Protein AF-A0A3N5IWP2-F1 (afdb_monomer)

pLDDT: mean 93.89, std 9.22, range [41.25, 98.81]

Solvent-accessible surface area (backbone atoms only — not comparable to full-atom values): 12498 Å² total; per-residue (Å²): 112,68,67,57,25,27,78,67,48,40,80,70,13,50,44,60,58,62,35,55,54,54,25,17,64,72,70,35,96,66,38,56,80,72,34,59,35,11,77,59,29,58,56,59,102,67,65,40,44,61,22,39,42,41,33,50,20,17,18,64,31,83,83,14,17,35,60,81,54,17,53,42,45,29,53,76,72,66,39,49,76,99,48,74,50,70,30,76,51,60,57,94,35,12,53,59,32,43,52,29,29,24,53,37,44,35,48,51,76,74,69,54,62,77,78,53,59,83,77,59,50,59,62,54,53,9,49,51,49,17,70,76,67,71,44,70,70,44,51,34,41,71,52,42,50,54,49,5,42,39,50,57,51,50,50,42,50,52,42,46,70,78,69,48,44,47,84,53,49,34,73,41,65,54,45,59,73,48,56,36,71,94,46,70,95,37,45,65,32,44,45,83,34,59,69,57,30,50,50,40,25,20,57,59,65,42,25,40,97,49,60,44,76,31,69,69,48,28,57,76,60,71,41,51,75,74,56,56,65,66,79,77,115

Structure (mmCIF, N/CA/C/O backbone):
data_AF-A0A3N5IWP2-F1
#
_entry.id   AF-A0A3N5IWP2-F1
#
loop_
_atom_site.group_PDB
_atom_site.id
_atom_site.type_symbol
_atom_site.label_atom_id
_atom_site.label_alt_id
_atom_site.label_comp_id
_atom_site.label_asym_id
_atom_site.label_entity_id
_atom_site.label_seq_id
_atom_site.pdbx_PDB_ins_code
_atom_site.Cartn_x
_atom_site.Cartn_y
_atom_site.Cartn_z
_atom_site.occupancy
_atom_site.B_iso_or_equiv
_atom_site.auth_seq_id
_atom_site.auth_comp_id
_atom_site.auth_asym_id
_atom_site.auth_atom_id
_atom_site.pdbx_PDB_model_num
ATOM 1 N N . ALA A 1 1 ? -9.789 -15.746 27.320 1.00 92.50 1 ALA A N 1
ATOM 2 C CA . ALA A 1 1 ? -11.225 -15.390 27.408 1.00 92.50 1 ALA A CA 1
ATOM 3 C C . ALA A 1 1 ? -11.771 -14.733 26.131 1.00 92.50 1 ALA A C 1
ATOM 5 O O . ALA A 1 1 ? -12.577 -15.365 25.467 1.00 92.50 1 ALA A O 1
ATOM 6 N N . LEU A 1 2 ? -11.379 -13.505 25.747 1.00 97.44 2 LEU A N 1
ATOM 7 C CA . LEU A 1 2 ? -11.979 -12.838 24.571 1.00 97.44 2 LEU A CA 1
ATOM 8 C C . LEU A 1 2 ? -11.621 -13.505 23.230 1.00 97.44 2 LEU A C 1
ATOM 10 O O . LEU A 1 2 ? -12.501 -13.685 22.398 1.00 97.44 2 LEU A O 1
ATOM 14 N N . ILE A 1 3 ? -10.364 -13.928 23.055 1.00 97.94 3 ILE A N 1
ATOM 15 C CA . ILE A 1 3 ? -9.893 -14.633 21.846 1.00 97.94 3 ILE A CA 1
ATOM 16 C C . ILE A 1 3 ? -10.720 -15.902 21.587 1.00 97.94 3 ILE A C 1
ATOM 18 O O . ILE A 1 3 ? -11.208 -16.111 20.482 1.00 97.94 3 ILE A O 1
ATOM 22 N N . GLU A 1 4 ? -10.952 -16.715 22.620 1.00 98.00 4 GLU A N 1
ATOM 23 C CA . GLU A 1 4 ? -11.795 -17.914 22.511 1.00 98.00 4 GLU A CA 1
ATOM 24 C C . GLU A 1 4 ? -13.236 -17.570 22.132 1.00 98.00 4 GLU A C 1
ATOM 26 O O . GLU A 1 4 ? -13.813 -18.232 21.276 1.00 98.00 4 GLU A O 1
ATOM 31 N N . LYS A 1 5 ? -13.807 -16.507 22.715 1.00 98.44 5 LYS A N 1
ATOM 32 C CA . LYS A 1 5 ? -15.155 -16.042 22.359 1.00 98.44 5 LYS A CA 1
ATOM 33 C C . LYS A 1 5 ? -15.245 -15.575 20.910 1.00 98.44 5 LYS A C 1
ATOM 35 O O . LYS A 1 5 ? -16.281 -15.787 20.289 1.00 98.44 5 LYS A O 1
ATOM 40 N N . ILE A 1 6 ? -14.194 -14.952 20.375 1.00 98.44 6 ILE A N 1
ATOM 41 C CA . ILE A 1 6 ? -14.106 -14.597 18.952 1.00 98.44 6 ILE A CA 1
ATOM 42 C C . ILE A 1 6 ? -14.091 -15.872 18.107 1.00 98.44 6 ILE A C 1
ATOM 44 O O . ILE A 1 6 ? -14.964 -16.045 17.259 1.00 98.44 6 ILE A O 1
ATOM 48 N N . GLY A 1 7 ? -13.178 -16.806 18.400 1.00 97.94 7 GLY A N 1
ATOM 49 C CA . GLY A 1 7 ? -13.060 -18.067 17.660 1.00 97.94 7 GLY A CA 1
ATOM 50 C C . GLY A 1 7 ? -14.331 -18.923 17.700 1.00 97.94 7 GLY A C 1
ATOM 51 O O . GLY A 1 7 ? -14.688 -19.546 16.705 1.00 97.94 7 GLY A O 1
ATOM 52 N N . ARG A 1 8 ? -15.057 -18.909 18.824 1.00 98.12 8 ARG A N 1
ATOM 53 C CA . ARG A 1 8 ? -16.333 -19.622 19.002 1.00 98.12 8 ARG A CA 1
ATOM 54 C C . ARG A 1 8 ? -17.564 -18.813 18.606 1.00 98.12 8 ARG A C 1
ATOM 56 O O . ARG A 1 8 ? -18.667 -19.345 18.656 1.00 98.12 8 ARG A O 1
ATOM 63 N N . ARG A 1 9 ? -17.400 -17.541 18.225 1.00 97.69 9 ARG A N 1
ATOM 64 C CA . ARG A 1 9 ? -18.505 -16.624 17.909 1.00 97.69 9 ARG A CA 1
ATOM 65 C C . ARG A 1 9 ? -19.549 -16.582 19.040 1.00 97.69 9 ARG A C 1
ATOM 67 O O . ARG A 1 9 ? -20.746 -16.754 18.825 1.00 97.69 9 ARG A O 1
ATOM 74 N N . GLU A 1 10 ? -19.101 -16.306 20.263 1.00 98.06 10 GLU A N 1
ATOM 75 C CA . GLU A 1 10 ? -19.939 -16.244 21.468 1.00 98.06 10 GLU A CA 1
ATOM 76 C C . GLU A 1 10 ? -20.045 -14.815 22.026 1.00 98.06 10 GLU A C 1
ATOM 78 O O . GLU A 1 10 ? -19.043 -14.123 22.230 1.00 98.06 10 GLU A O 1
ATOM 83 N N . GLY A 1 11 ? -21.269 -14.367 22.334 1.00 96.94 11 GLY A N 1
ATOM 84 C CA . GLY A 1 11 ? -21.513 -13.035 22.904 1.00 96.94 11 GLY A CA 1
ATOM 85 C C . GLY A 1 11 ? -20.923 -11.918 22.035 1.00 96.94 11 GLY A C 1
ATOM 86 O O . GLY A 1 11 ? -21.206 -11.860 20.838 1.00 96.94 11 GLY A O 1
ATOM 87 N N . LEU A 1 12 ? -20.075 -11.068 22.632 1.00 97.00 12 LEU A N 1
ATOM 88 C CA . LEU A 1 12 ? -19.340 -10.001 21.935 1.00 97.00 12 LEU A CA 1
ATOM 89 C C . LEU A 1 12 ? -18.389 -10.536 20.848 1.00 97.00 12 LEU A C 1
ATOM 91 O O . LEU A 1 12 ? -18.134 -9.850 19.862 1.00 97.00 12 LEU A O 1
ATOM 95 N N . GLY A 1 13 ? -17.905 -11.775 20.982 1.00 98.00 13 GLY A N 1
ATOM 96 C CA . GLY A 1 13 ? -17.029 -12.404 19.995 1.00 98.00 13 GLY A CA 1
ATOM 97 C C . GLY A 1 13 ? -17.674 -12.576 18.617 1.00 98.00 13 GLY A C 1
ATOM 98 O O . GLY A 1 13 ? -16.957 -12.584 17.625 1.00 98.00 13 GLY A O 1
ATOM 99 N N . ARG A 1 14 ? -19.016 -12.621 18.527 1.00 98.12 14 ARG A N 1
ATOM 100 C CA . ARG A 1 14 ? -19.734 -12.594 17.236 1.00 98.12 14 ARG A CA 1
ATOM 101 C C . ARG A 1 14 ? -19.508 -11.308 16.459 1.00 98.12 14 ARG A C 1
ATOM 103 O O . ARG A 1 14 ? -19.440 -11.359 15.243 1.00 98.12 14 ARG A O 1
ATOM 110 N N . ILE A 1 15 ? -19.424 -10.184 17.166 1.00 98.12 15 ILE A N 1
ATOM 111 C CA . ILE A 1 15 ? -19.240 -8.861 16.567 1.00 98.12 15 ILE A CA 1
ATOM 112 C C . ILE A 1 15 ? -17.762 -8.667 16.232 1.00 98.12 15 ILE A C 1
ATOM 114 O O . ILE A 1 15 ? -17.418 -8.347 15.102 1.00 98.12 15 ILE A O 1
ATOM 118 N N . LEU A 1 16 ? -16.877 -8.921 17.201 1.00 97.94 16 LEU A N 1
ATOM 119 C CA . LEU A 1 16 ? -15.435 -8.726 17.021 1.00 97.94 16 LEU A CA 1
ATOM 120 C C . LEU A 1 16 ? -14.808 -9.707 16.016 1.00 97.94 16 LEU A C 1
ATOM 122 O O . LEU A 1 16 ? -13.774 -9.399 15.437 1.00 97.94 16 LEU A O 1
ATOM 126 N N . GLY A 1 17 ? -15.427 -10.869 15.791 1.00 97.69 17 GLY A N 1
ATOM 127 C CA . GLY A 1 17 ? -14.977 -11.845 14.796 1.00 97.69 17 GLY A CA 1
ATOM 128 C C . GLY A 1 17 ? -15.233 -11.459 13.337 1.00 97.69 17 GLY A C 1
ATOM 129 O O . GLY A 1 17 ? -14.796 -12.188 12.455 1.00 97.69 17 GLY A O 1
ATOM 130 N N . GLU A 1 18 ? -15.915 -10.341 13.071 1.00 98.06 18 GLU A N 1
ATOM 131 C CA . GLU A 1 18 ? -16.175 -9.840 11.712 1.00 98.06 18 GLU A CA 1
ATOM 132 C C . GLU A 1 18 ? -15.104 -8.858 11.197 1.00 98.06 18 GLU A C 1
ATOM 134 O O . GLU A 1 18 ? -15.237 -8.341 10.087 1.00 98.06 18 GLU A O 1
ATOM 139 N N . GLY A 1 19 ? -14.054 -8.594 11.983 1.00 97.88 19 GLY A N 1
ATOM 140 C CA . GLY A 1 19 ? -13.017 -7.601 11.672 1.00 97.88 19 GLY A CA 1
ATOM 141 C C . GLY A 1 19 ? -13.386 -6.189 12.135 1.00 97.88 19 GLY A C 1
ATOM 142 O O . GLY A 1 19 ? -14.561 -5.870 12.349 1.00 97.88 19 GLY A O 1
ATOM 143 N N . VAL A 1 20 ? -12.385 -5.323 12.322 1.00 97.94 20 VAL A N 1
ATOM 144 C CA . VAL A 1 20 ? -12.559 -4.037 13.024 1.00 97.94 20 VAL A CA 1
ATOM 145 C C . VAL A 1 20 ? -13.519 -3.092 12.314 1.00 97.94 20 VAL A C 1
ATOM 147 O O . VAL A 1 20 ? -14.268 -2.386 12.985 1.00 97.94 20 VAL A O 1
ATOM 150 N N . GLN A 1 21 ? -13.545 -3.102 10.977 1.00 97.94 21 GLN A N 1
ATOM 151 C CA . GLN A 1 21 ? -14.445 -2.252 10.196 1.00 97.94 21 GLN A CA 1
ATOM 152 C C . GLN A 1 21 ? -15.910 -2.595 10.490 1.00 97.94 21 GLN A C 1
ATOM 154 O O . GLN A 1 21 ? -16.699 -1.730 10.867 1.00 97.94 21 GLN A O 1
ATOM 159 N N . ARG A 1 22 ? -16.281 -3.872 10.346 1.00 98.44 22 ARG A N 1
ATOM 160 C CA . ARG A 1 22 ? -17.662 -4.329 10.553 1.00 98.44 22 ARG A CA 1
ATOM 161 C C . ARG A 1 22 ? -18.047 -4.298 12.025 1.00 98.44 22 ARG A C 1
ATOM 163 O O . ARG A 1 22 ? -19.168 -3.915 12.349 1.00 98.44 22 ARG A O 1
ATOM 170 N N . ALA A 1 23 ? -17.119 -4.652 12.912 1.00 98.38 23 ALA A N 1
ATOM 171 C CA . ALA A 1 23 ? -17.336 -4.583 14.349 1.00 98.38 23 ALA A CA 1
ATOM 172 C C . ALA A 1 23 ? -17.631 -3.148 14.803 1.00 98.38 23 ALA A C 1
ATOM 174 O O . ALA A 1 23 ? -18.579 -2.938 15.556 1.00 98.38 23 ALA A O 1
ATOM 175 N N . ALA A 1 24 ? -16.870 -2.161 14.320 1.00 98.19 24 ALA A N 1
ATOM 176 C CA . ALA A 1 24 ? -17.091 -0.757 14.651 1.00 98.19 24 ALA A CA 1
ATOM 177 C C . ALA A 1 24 ? -18.457 -0.257 14.165 1.00 98.19 24 ALA A C 1
ATOM 179 O O . ALA A 1 24 ? -19.188 0.336 14.953 1.00 98.19 24 ALA A O 1
ATOM 180 N N . LEU A 1 25 ? -18.845 -0.582 12.926 1.00 97.56 25 LEU A N 1
ATOM 181 C CA . LEU A 1 25 ? -20.173 -0.250 12.394 1.00 97.56 25 LEU A CA 1
ATOM 182 C C . LEU A 1 25 ? -21.308 -0.889 13.212 1.00 97.56 25 LEU A C 1
ATOM 184 O O . LEU A 1 25 ? -22.319 -0.247 13.482 1.00 97.56 25 LEU A O 1
ATOM 188 N N . ALA A 1 26 ? -21.146 -2.148 13.628 1.00 97.88 26 ALA A N 1
ATOM 189 C CA . ALA A 1 26 ? -22.149 -2.858 14.421 1.00 97.88 26 ALA A CA 1
ATOM 190 C C . ALA A 1 26 ? -22.267 -2.328 15.861 1.00 97.88 26 ALA A C 1
ATOM 192 O O . ALA A 1 26 ? -23.353 -2.351 16.438 1.00 97.88 26 ALA A O 1
ATOM 193 N N . ILE A 1 27 ? -21.159 -1.872 16.454 1.00 97.75 27 ILE A N 1
ATOM 194 C CA . ILE A 1 27 ? -21.146 -1.237 17.781 1.00 97.75 27 ILE A CA 1
ATOM 195 C C . ILE A 1 27 ? -21.746 0.176 17.703 1.00 97.75 27 ILE A C 1
ATOM 197 O O . ILE A 1 27 ? -22.495 0.581 18.597 1.00 97.75 27 ILE A O 1
ATOM 201 N N . GLY A 1 28 ? -21.428 0.913 16.636 1.00 96.75 28 GLY A N 1
ATOM 202 C CA . GLY A 1 28 ? -21.814 2.304 16.444 1.00 96.75 28 GLY A CA 1
ATOM 203 C C . GLY A 1 28 ? -21.212 3.226 17.506 1.00 96.75 28 GLY A C 1
ATOM 204 O O . GLY A 1 28 ? -20.137 2.972 18.049 1.00 96.75 28 GLY A O 1
ATOM 205 N N . GLN A 1 29 ? -21.918 4.316 17.819 1.00 96.81 29 GLN A N 1
ATOM 206 C CA . GLN A 1 29 ? -21.527 5.279 18.865 1.00 96.81 29 GLN A CA 1
ATOM 207 C C . GLN A 1 29 ? -20.133 5.902 18.646 1.00 96.81 29 GLN A C 1
ATOM 209 O O . GLN A 1 29 ? -19.458 6.284 19.600 1.00 96.81 29 GLN A O 1
ATOM 214 N N . GLY A 1 30 ? -19.699 6.014 17.386 1.00 96.12 30 GLY A N 1
ATOM 215 C CA . GLY A 1 30 ? -18.397 6.574 17.026 1.00 96.12 30 GLY A CA 1
ATOM 216 C C . GLY A 1 30 ? -17.228 5.598 17.183 1.00 96.12 30 GLY A C 1
ATOM 217 O O . GLY A 1 30 ? -16.074 6.032 17.141 1.00 96.12 30 GLY A O 1
ATOM 218 N N . ALA A 1 31 ? -17.487 4.296 17.351 1.00 97.56 31 ALA A N 1
ATOM 219 C CA . ALA A 1 31 ? -16.450 3.263 17.381 1.00 97.56 31 ALA A CA 1
ATOM 220 C C . ALA A 1 31 ? -15.570 3.265 16.114 1.00 97.56 31 ALA A C 1
ATOM 222 O O . ALA A 1 31 ? -14.400 2.889 16.171 1.00 97.56 31 ALA A O 1
ATOM 223 N N . GLU A 1 32 ? -16.093 3.753 14.990 1.00 96.19 32 GLU A N 1
ATOM 224 C CA . GLU A 1 32 ? -15.397 3.907 13.712 1.00 96.19 32 GLU A CA 1
ATOM 225 C C . GLU A 1 32 ? -14.145 4.790 13.832 1.00 96.19 32 GLU A C 1
ATOM 227 O O . GLU A 1 32 ? -13.142 4.529 13.173 1.00 96.19 32 GLU A O 1
ATOM 232 N N . ALA A 1 33 ? -14.139 5.774 14.742 1.00 96.19 33 ALA A N 1
ATOM 233 C CA . ALA A 1 33 ? -12.967 6.615 15.011 1.00 96.19 33 ALA A CA 1
ATOM 234 C C . ALA A 1 33 ? -11.774 5.834 15.605 1.00 96.19 33 ALA A C 1
ATOM 236 O O . ALA A 1 33 ? -10.643 6.326 15.616 1.00 96.19 33 ALA A O 1
ATOM 237 N N . PHE A 1 34 ? -12.012 4.615 16.099 1.00 96.56 34 PHE A N 1
ATOM 238 C CA . PHE A 1 34 ? -11.005 3.728 16.682 1.00 96.56 34 PHE A CA 1
ATOM 239 C C . PHE A 1 34 ? -10.644 2.549 15.767 1.00 96.56 34 PHE A C 1
ATOM 241 O O . PHE A 1 34 ? -9.709 1.812 16.081 1.00 96.56 34 PHE A O 1
ATOM 248 N N . ALA A 1 35 ? -11.329 2.382 14.633 1.00 97.62 35 ALA A N 1
ATOM 249 C CA . ALA A 1 35 ? -11.093 1.290 13.696 1.00 97.62 35 ALA A CA 1
ATOM 250 C C . ALA A 1 35 ? -9.920 1.622 12.757 1.00 97.62 35 ALA A C 1
ATOM 252 O O . ALA A 1 35 ? -10.074 2.307 11.748 1.00 97.62 35 ALA A O 1
ATOM 253 N N . MET A 1 36 ? -8.715 1.163 13.105 1.00 98.19 36 MET A N 1
ATOM 254 C CA . MET A 1 36 ? -7.505 1.414 12.314 1.00 98.19 36 MET A CA 1
ATOM 255 C C . MET A 1 36 ? -7.367 0.371 11.199 1.00 98.19 36 MET A C 1
ATOM 257 O O . MET A 1 36 ? -6.823 -0.710 11.419 1.00 98.19 36 MET A O 1
ATOM 261 N N . HIS A 1 37 ? -7.886 0.687 10.014 1.00 98.12 37 HIS A N 1
ATOM 262 C CA . HIS A 1 37 ? -7.850 -0.199 8.851 1.00 98.12 37 HIS A CA 1
ATOM 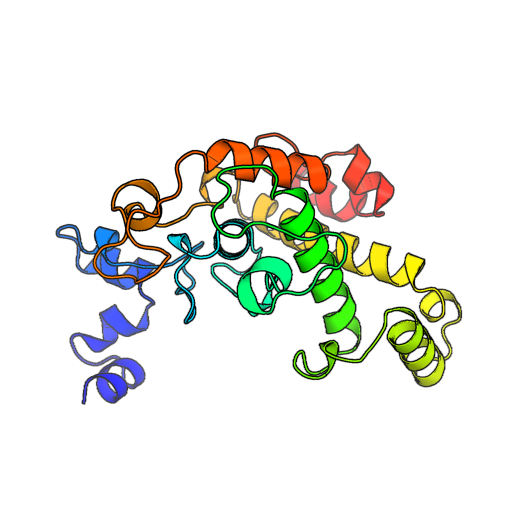263 C C . HIS A 1 37 ? -7.755 0.589 7.537 1.00 98.12 37 HIS A C 1
ATOM 265 O O . HIS A 1 37 ? -8.100 1.769 7.482 1.00 98.12 37 HIS A O 1
ATOM 271 N N . SER A 1 38 ? -7.387 -0.093 6.451 1.00 97.75 38 SER A N 1
ATOM 272 C CA . SER A 1 38 ? -7.665 0.360 5.081 1.00 97.75 38 SER A CA 1
ATOM 273 C C . SER A 1 38 ? -8.320 -0.779 4.308 1.00 97.75 38 SER A C 1
ATOM 275 O O . SER A 1 38 ? -7.901 -1.929 4.433 1.00 97.75 38 SER A O 1
ATOM 277 N N . LYS A 1 39 ? -9.406 -0.472 3.584 1.00 97.50 39 LYS A N 1
ATOM 278 C CA . LYS A 1 39 ? -10.240 -1.450 2.850 1.00 97.50 39 LYS A CA 1
ATOM 279 C C . LYS A 1 39 ? -10.711 -2.647 3.699 1.00 97.50 39 LYS A C 1
ATOM 281 O O . LYS A 1 39 ? -10.830 -3.762 3.212 1.00 97.50 39 LYS A O 1
ATOM 286 N N . GLY A 1 40 ? -10.964 -2.411 4.985 1.00 97.38 40 GLY A N 1
ATOM 287 C CA . GLY A 1 40 ? -11.399 -3.429 5.945 1.00 97.38 40 GLY A CA 1
ATOM 288 C C . GLY A 1 40 ? -10.280 -4.241 6.605 1.00 97.38 40 GLY A C 1
ATOM 289 O O . GLY A 1 40 ? -10.552 -4.853 7.631 1.00 97.38 40 GLY A O 1
ATOM 290 N N . LEU A 1 41 ? -9.044 -4.201 6.092 1.00 98.31 41 LEU A N 1
ATOM 291 C CA . LEU A 1 41 ? -7.899 -4.899 6.686 1.00 98.31 41 LEU A CA 1
ATOM 292 C C . LEU A 1 41 ? -7.198 -4.031 7.740 1.00 98.31 41 LEU A C 1
ATOM 294 O O . LEU A 1 41 ? -6.837 -2.879 7.468 1.00 98.31 41 LEU A O 1
ATOM 298 N N . GLU A 1 42 ? -7.008 -4.593 8.932 1.00 98.44 42 GLU A N 1
ATOM 299 C CA . GLU A 1 42 ? -6.378 -3.946 10.082 1.00 98.44 42 GLU A CA 1
ATOM 300 C C . GLU A 1 42 ? -4.946 -3.483 9.793 1.00 98.44 42 GLU A C 1
ATOM 302 O O . GLU A 1 42 ? -4.162 -4.176 9.146 1.00 98.44 42 GLU A O 1
ATOM 307 N N . PHE A 1 43 ? -4.578 -2.321 10.335 1.00 98.06 43 PHE A N 1
ATOM 308 C CA . PHE A 1 43 ? -3.211 -1.822 10.221 1.00 98.06 43 PHE A CA 1
ATOM 309 C C . PHE A 1 43 ? -2.194 -2.712 10.950 1.00 98.06 43 PHE A C 1
ATOM 311 O O . PHE A 1 43 ? -2.459 -3.179 12.061 1.00 98.06 43 PHE A O 1
ATOM 318 N N . PRO A 1 44 ? -0.998 -2.905 10.364 1.00 96.50 44 PRO A N 1
ATOM 319 C CA . PRO A 1 44 ? 0.085 -3.644 10.992 1.00 96.50 44 PRO A CA 1
ATOM 320 C C . PRO A 1 44 ? 0.830 -2.772 12.018 1.00 96.50 44 PRO A C 1
ATOM 322 O O . PRO A 1 44 ? 0.476 -1.624 12.279 1.00 96.50 44 PRO A O 1
ATOM 325 N N . GLY A 1 45 ? 1.898 -3.319 12.604 1.00 95.94 45 GLY A N 1
ATOM 326 C CA . GLY A 1 45 ? 2.654 -2.718 13.709 1.00 95.94 45 GLY A CA 1
ATOM 327 C C . GLY A 1 45 ? 3.558 -1.524 13.369 1.00 95.94 45 GLY A C 1
ATOM 328 O O . GLY A 1 45 ? 4.622 -1.408 13.973 1.00 95.94 45 GLY A O 1
ATOM 329 N N . TYR A 1 46 ? 3.172 -0.646 12.439 1.00 96.50 46 TYR A N 1
ATOM 330 C CA . TYR A 1 46 ? 3.891 0.603 12.156 1.00 96.50 46 TYR A CA 1
ATOM 331 C C . TYR A 1 46 ? 2.937 1.794 12.196 1.00 96.50 46 TYR A C 1
ATOM 333 O O . TYR A 1 46 ? 1.817 1.716 11.702 1.00 96.50 46 TYR A O 1
ATOM 341 N N . GLU A 1 47 ? 3.394 2.908 12.769 1.00 96.81 47 GLU A N 1
ATOM 342 C CA . GLU A 1 47 ? 2.614 4.142 12.887 1.00 96.81 47 GLU A CA 1
ATOM 343 C C . GLU A 1 47 ? 2.705 4.966 11.585 1.00 96.81 47 GLU A C 1
ATOM 345 O O . GLU A 1 47 ? 3.765 5.553 11.319 1.00 96.81 47 GLU A O 1
ATOM 350 N N . PRO A 1 48 ? 1.619 5.064 10.784 1.00 96.94 48 PRO A N 1
ATOM 351 C CA . PRO A 1 48 ? 1.638 5.711 9.472 1.00 96.94 48 PRO A CA 1
ATOM 352 C C . PRO A 1 48 ? 2.104 7.164 9.500 1.00 96.94 48 PRO A C 1
ATOM 354 O O . PRO A 1 48 ? 2.758 7.611 8.563 1.00 96.94 48 PRO A O 1
ATOM 357 N N . ARG A 1 49 ? 1.774 7.927 10.551 1.00 98.00 49 ARG A N 1
ATOM 358 C CA . ARG A 1 49 ? 2.156 9.350 10.635 1.00 98.00 49 ARG A CA 1
ATOM 359 C C . ARG A 1 49 ? 3.666 9.540 10.776 1.00 98.00 49 ARG A C 1
ATOM 361 O O . ARG A 1 49 ? 4.180 10.589 10.416 1.00 98.00 49 ARG A O 1
ATOM 368 N N . SER A 1 50 ? 4.374 8.526 11.273 1.00 97.12 50 SER A N 1
ATOM 369 C CA . SER A 1 50 ? 5.827 8.566 11.474 1.00 97.12 50 SER A CA 1
ATOM 370 C C . SER A 1 50 ? 6.641 8.112 10.251 1.00 97.12 50 SER A C 1
ATOM 372 O O . SER A 1 50 ? 7.858 8.294 10.236 1.00 97.12 50 SER A O 1
ATOM 374 N N . ALA A 1 51 ? 5.978 7.523 9.247 1.00 97.62 51 ALA A N 1
ATOM 375 C CA . ALA A 1 51 ? 6.560 7.020 8.004 1.00 97.62 51 ALA A CA 1
ATOM 376 C C . ALA A 1 51 ? 5.533 7.159 6.864 1.00 97.62 51 ALA A C 1
ATOM 378 O O . ALA A 1 51 ? 4.669 6.295 6.666 1.00 97.62 51 ALA A O 1
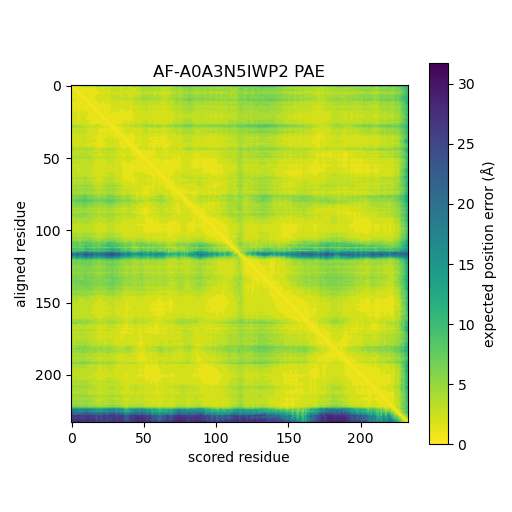ATOM 379 N N . LYS A 1 52 ? 5.571 8.307 6.173 1.00 98.25 52 LYS A N 1
ATOM 380 C CA . LYS A 1 52 ? 4.466 8.751 5.311 1.00 98.25 52 LYS A CA 1
ATOM 381 C C . LYS A 1 52 ? 4.312 7.961 4.009 1.00 98.25 52 LYS A C 1
ATOM 383 O O . LYS A 1 52 ? 3.189 7.775 3.544 1.00 98.25 52 LYS A O 1
ATOM 388 N N . ALA A 1 53 ? 5.399 7.452 3.435 1.00 98.12 53 ALA A N 1
ATOM 389 C CA . ALA A 1 53 ? 5.327 6.540 2.294 1.00 98.12 53 ALA A CA 1
ATOM 390 C C . ALA A 1 53 ? 4.765 5.183 2.731 1.00 98.12 53 ALA A C 1
ATOM 392 O O . ALA A 1 53 ? 3.955 4.586 2.025 1.00 98.12 53 ALA A O 1
ATOM 393 N N . HIS A 1 54 ? 5.133 4.714 3.925 1.00 97.62 54 HIS A N 1
ATOM 394 C CA . HIS A 1 54 ? 4.614 3.458 4.455 1.00 97.62 54 HIS A CA 1
ATOM 395 C C . HIS A 1 54 ? 3.093 3.511 4.666 1.00 97.62 54 HIS A C 1
ATOM 397 O O . HIS A 1 54 ? 2.380 2.597 4.259 1.00 97.62 54 HIS A O 1
ATOM 403 N N . GLY A 1 55 ? 2.564 4.596 5.234 1.00 98.19 55 GLY A N 1
ATOM 404 C CA . GLY A 1 55 ? 1.113 4.736 5.355 1.00 98.19 55 GLY A CA 1
ATOM 405 C C . GLY A 1 55 ? 0.402 4.987 4.027 1.00 98.19 55 GLY A C 1
ATOM 406 O O . GLY A 1 55 ? -0.674 4.429 3.819 1.00 98.19 55 GLY A O 1
ATOM 407 N N . LEU A 1 56 ? 1.001 5.725 3.083 1.00 98.62 56 LEU A N 1
ATOM 408 C CA . LEU A 1 56 ? 0.469 5.805 1.715 1.00 98.62 56 LEU A CA 1
ATOM 409 C C . LEU A 1 56 ? 0.369 4.411 1.067 1.00 98.62 56 LEU A C 1
ATOM 411 O O . LEU A 1 56 ? -0.615 4.117 0.388 1.00 98.62 56 LEU A O 1
ATOM 415 N N . SER A 1 57 ? 1.329 3.522 1.336 1.00 98.31 57 SER A N 1
ATOM 416 C CA . SER A 1 57 ? 1.277 2.119 0.908 1.00 98.31 57 SER A CA 1
ATOM 417 C C . SER A 1 57 ? 0.091 1.365 1.527 1.00 98.31 57 SER A C 1
ATOM 419 O O . SER A 1 57 ? -0.584 0.617 0.826 1.00 98.31 57 SER A O 1
ATOM 421 N N . TYR A 1 58 ? -0.257 1.613 2.798 1.00 98.50 58 TYR A N 1
ATOM 422 C CA . TYR A 1 58 ? -1.460 1.016 3.410 1.00 98.50 58 TYR A CA 1
ATOM 423 C C . TYR A 1 58 ? -2.738 1.474 2.730 1.00 98.50 58 TYR A C 1
ATOM 425 O O . TYR A 1 58 ? -3.636 0.664 2.515 1.00 98.50 58 TYR A O 1
ATOM 433 N N . ALA A 1 59 ? -2.814 2.764 2.408 1.00 98.38 59 ALA A N 1
ATOM 434 C CA . ALA A 1 59 ? -3.970 3.322 1.738 1.00 98.38 59 ALA A CA 1
ATOM 435 C C . ALA A 1 59 ? -4.133 2.755 0.328 1.00 98.38 59 ALA A C 1
ATOM 437 O O . ALA A 1 59 ? -5.237 2.370 -0.030 1.00 98.38 59 ALA A O 1
ATOM 438 N N . THR A 1 60 ? -3.051 2.661 -0.446 1.00 98.62 60 THR A N 1
ATOM 439 C CA . THR A 1 60 ? -3.081 2.300 -1.877 1.00 98.62 60 THR A CA 1
ATOM 440 C C . THR A 1 60 ? -2.980 0.800 -2.150 1.00 98.62 60 THR A C 1
ATOM 442 O O . THR A 1 60 ? -3.342 0.360 -3.237 1.00 98.62 60 THR A O 1
ATOM 445 N N . SER A 1 61 ? -2.555 -0.000 -1.169 1.00 98.38 61 SER A N 1
ATOM 446 C CA . SER A 1 61 ? -2.453 -1.459 -1.278 1.00 98.38 61 SER A CA 1
ATOM 447 C C . SER A 1 61 ? -3.743 -2.089 -1.809 1.00 98.38 61 SER A C 1
ATOM 449 O O . SER A 1 61 ? -4.848 -1.779 -1.340 1.00 98.38 61 SER A O 1
ATOM 451 N N . ASN A 1 62 ? -3.602 -3.005 -2.771 1.00 98.19 62 ASN A N 1
ATOM 452 C CA . ASN A 1 62 ? -4.740 -3.681 -3.391 1.00 98.19 62 ASN A CA 1
ATOM 453 C C . ASN A 1 62 ? -5.430 -4.685 -2.458 1.00 98.19 62 ASN A C 1
ATOM 455 O O . ASN A 1 62 ? -6.570 -5.057 -2.717 1.00 98.19 62 ASN A O 1
ATOM 459 N N . ILE A 1 63 ? -4.784 -5.080 -1.359 1.00 97.56 63 ILE A N 1
ATOM 460 C CA . ILE A 1 63 ? -5.316 -6.060 -0.397 1.00 97.56 63 ILE A CA 1
ATOM 461 C C . ILE A 1 63 ? -5.765 -5.425 0.930 1.00 97.56 63 ILE A C 1
ATOM 463 O O . ILE A 1 63 ? -6.119 -6.133 1.868 1.00 97.56 63 ILE A O 1
ATOM 467 N N . GLY A 1 64 ? -5.737 -4.091 1.029 1.00 97.81 64 GLY A N 1
ATOM 468 C CA . GLY A 1 64 ? -5.976 -3.347 2.270 1.00 97.81 64 GLY A CA 1
ATOM 469 C C . GLY A 1 64 ? -4.695 -3.044 3.046 1.00 97.81 64 GLY A C 1
ATOM 470 O O . GLY A 1 64 ? -3.597 -3.217 2.521 1.00 97.81 64 GLY A O 1
ATOM 471 N N . GLY A 1 65 ? -4.829 -2.551 4.282 1.00 96.75 65 GLY A N 1
ATOM 472 C CA . GLY A 1 65 ? -3.728 -2.007 5.089 1.00 96.75 65 GLY A CA 1
ATOM 473 C C . GLY A 1 65 ? -2.616 -3.010 5.416 1.00 96.75 65 GLY A C 1
ATOM 474 O O . GLY A 1 65 ? -2.561 -3.534 6.518 1.00 96.75 65 GLY A O 1
ATOM 475 N N . SER A 1 66 ? -1.705 -3.260 4.475 1.00 96.69 66 SER A N 1
ATOM 476 C CA . SER A 1 66 ? -0.639 -4.253 4.591 1.00 96.69 66 SER A CA 1
ATOM 477 C C . SER A 1 66 ? 0.728 -3.625 4.354 1.00 96.69 66 SER A C 1
ATOM 479 O O . SER A 1 66 ? 0.978 -3.000 3.327 1.00 96.69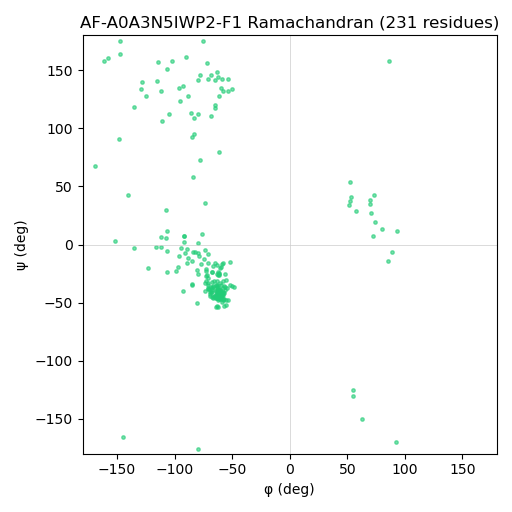 66 SER A O 1
ATOM 481 N N . HIS A 1 67 ? 1.649 -3.854 5.288 1.00 95.38 67 HIS A N 1
ATOM 482 C CA . HIS A 1 67 ? 3.063 -3.502 5.134 1.00 95.38 67 HIS A CA 1
ATOM 483 C C . HIS A 1 67 ? 3.795 -4.418 4.164 1.00 95.38 67 HIS A C 1
ATOM 485 O O . HIS A 1 67 ? 4.800 -4.014 3.587 1.00 95.38 67 HIS A O 1
ATOM 491 N N . MET A 1 68 ? 3.275 -5.625 3.954 1.00 93.00 68 MET A N 1
ATOM 492 C CA . MET A 1 68 ? 3.894 -6.595 3.065 1.00 93.00 68 MET A CA 1
ATOM 493 C C . MET A 1 68 ? 3.640 -6.290 1.598 1.00 93.00 68 MET A C 1
ATOM 495 O O . MET A 1 68 ? 4.363 -6.829 0.785 1.00 93.00 68 MET A O 1
ATOM 499 N N . TYR A 1 69 ? 2.666 -5.440 1.257 1.00 95.50 69 TYR A N 1
ATOM 500 C CA . TYR A 1 69 ? 2.326 -5.141 -0.138 1.00 95.50 69 TYR A CA 1
ATOM 501 C C . TYR A 1 69 ? 3.286 -4.132 -0.795 1.00 95.50 69 TYR A C 1
ATOM 503 O O . TYR A 1 69 ? 3.460 -4.124 -2.004 1.00 95.50 69 TYR A O 1
ATOM 511 N N . GLY A 1 70 ? 3.939 -3.285 0.001 1.00 94.44 70 GLY A N 1
ATOM 512 C CA . GLY A 1 70 ? 4.869 -2.269 -0.490 1.00 94.44 70 GLY A CA 1
ATOM 513 C C . GLY A 1 70 ? 5.635 -1.645 0.665 1.00 94.44 70 GLY A C 1
ATOM 514 O O . GLY A 1 70 ? 5.392 -0.493 1.025 1.00 94.44 70 GLY A O 1
ATOM 515 N N . TYR A 1 71 ? 6.500 -2.439 1.296 1.00 94.25 71 TYR A N 1
ATOM 516 C CA . TYR A 1 71 ? 7.236 -2.046 2.496 1.00 94.25 71 TYR A CA 1
ATOM 517 C C . TYR A 1 71 ? 8.204 -0.891 2.203 1.00 94.25 71 TYR A C 1
ATOM 519 O O . TYR A 1 71 ? 9.153 -1.049 1.435 1.00 94.25 71 TYR A O 1
ATOM 527 N N . ALA A 1 72 ? 8.004 0.264 2.843 1.00 95.44 72 ALA A N 1
ATOM 528 C CA . ALA A 1 72 ? 8.820 1.461 2.623 1.00 95.44 72 ALA A CA 1
ATOM 529 C C . ALA A 1 72 ? 10.179 1.387 3.346 1.00 95.44 72 ALA A C 1
ATOM 531 O O . ALA A 1 72 ? 10.415 2.060 4.354 1.00 95.44 72 ALA A O 1
ATOM 532 N N . ARG A 1 73 ? 11.095 0.558 2.832 1.00 92.00 73 ARG A N 1
ATOM 533 C CA . ARG A 1 73 ? 12.438 0.329 3.409 1.00 92.00 73 ARG A CA 1
ATOM 534 C C . ARG A 1 73 ? 13.244 1.607 3.590 1.00 92.00 73 ARG A C 1
ATOM 536 O O . ARG A 1 73 ? 14.051 1.694 4.512 1.00 92.00 73 ARG A O 1
ATOM 543 N N . GLN A 1 74 ? 13.022 2.588 2.725 1.00 94.94 74 GLN A N 1
ATOM 544 C CA . GLN A 1 74 ? 13.723 3.863 2.749 1.00 94.94 74 GLN A CA 1
ATOM 545 C C . GLN A 1 74 ? 13.403 4.640 4.032 1.00 94.94 74 GLN A C 1
ATOM 547 O O . GLN A 1 74 ? 14.295 5.198 4.661 1.00 94.94 74 GLN A O 1
ATOM 552 N N . GLU A 1 75 ? 12.148 4.587 4.486 1.00 96.50 75 GLU A N 1
ATOM 553 C CA . GLU A 1 75 ? 11.708 5.263 5.710 1.00 96.50 75 GLU A CA 1
ATOM 554 C C . GLU A 1 75 ? 11.962 4.446 6.981 1.00 96.50 75 GLU A C 1
ATOM 556 O O . GLU A 1 75 ? 12.209 5.023 8.042 1.00 96.50 75 GLU A O 1
ATOM 561 N N . ILE A 1 76 ? 11.861 3.113 6.895 1.00 93.94 76 ILE A N 1
ATOM 562 C CA . ILE A 1 76 ? 11.913 2.231 8.073 1.00 93.94 76 ILE A CA 1
ATOM 563 C C . ILE A 1 76 ? 13.321 1.722 8.373 1.00 93.94 76 ILE A C 1
ATOM 565 O O . ILE A 1 76 ? 13.714 1.640 9.535 1.00 93.94 76 ILE A O 1
ATOM 569 N N . SER A 1 77 ? 14.074 1.371 7.336 1.00 90.69 77 SER A N 1
ATOM 570 C CA . SER A 1 77 ? 15.360 0.676 7.448 1.00 90.69 77 SER A CA 1
ATOM 571 C C . SER A 1 77 ? 16.537 1.509 6.933 1.00 90.69 77 SER A C 1
ATOM 573 O O . SER A 1 77 ? 17.673 1.053 7.016 1.00 90.69 77 SER A O 1
ATOM 575 N N . GLY A 1 78 ? 16.289 2.715 6.407 1.00 90.50 78 GLY A N 1
ATOM 576 C CA . GLY A 1 78 ? 17.328 3.619 5.901 1.00 90.50 78 GLY A CA 1
ATOM 577 C C . GLY A 1 78 ? 17.932 3.202 4.557 1.00 90.50 78 GLY A C 1
ATOM 578 O O . GLY A 1 78 ? 19.031 3.641 4.219 1.00 90.50 78 GLY A O 1
ATOM 579 N N . PHE A 1 79 ? 17.242 2.346 3.795 1.00 90.94 79 PHE A N 1
ATOM 580 C CA . PHE A 1 79 ? 17.656 2.009 2.431 1.00 90.94 79 PHE A CA 1
ATOM 581 C C . PHE A 1 79 ? 17.623 3.251 1.535 1.00 90.94 79 PHE A C 1
ATOM 583 O O . PHE A 1 79 ? 16.798 4.144 1.715 1.00 90.94 79 PHE A O 1
ATOM 590 N N . LYS A 1 80 ? 18.521 3.295 0.550 1.00 91.81 80 LYS A N 1
ATOM 591 C CA . LYS A 1 80 ? 18.678 4.454 -0.340 1.00 91.81 80 LYS A CA 1
ATOM 592 C C . LYS A 1 80 ? 18.264 4.194 -1.779 1.00 91.81 80 LYS A C 1
ATOM 594 O O . LYS A 1 80 ? 18.311 5.119 -2.572 1.00 91.81 80 LYS A O 1
ATOM 599 N N . GLU A 1 81 ? 17.853 2.973 -2.103 1.00 89.94 81 GLU A N 1
ATOM 600 C CA . GLU A 1 81 ? 17.385 2.614 -3.440 1.00 89.94 81 GLU A CA 1
ATOM 601 C C . GLU A 1 81 ? 15.865 2.778 -3.542 1.00 89.94 81 GLU A C 1
ATOM 603 O O . GLU A 1 81 ? 15.158 2.396 -2.602 1.00 89.94 81 GLU A O 1
ATOM 608 N N . PRO A 1 82 ? 15.336 3.359 -4.633 1.00 92.44 82 PRO A N 1
ATOM 609 C CA . PRO A 1 82 ? 16.047 3.997 -5.743 1.00 92.44 82 PRO A CA 1
ATOM 610 C C . PRO A 1 82 ? 16.501 5.433 -5.400 1.00 92.44 82 PRO A C 1
ATOM 612 O O . PRO A 1 82 ? 17.187 6.079 -6.186 1.00 92.44 82 PRO A O 1
ATOM 615 N N . ARG A 1 83 ? 16.078 5.964 -4.243 1.00 95.88 83 ARG A N 1
ATOM 616 C CA . ARG A 1 83 ? 16.559 7.220 -3.655 1.00 95.88 83 ARG A CA 1
ATOM 617 C C . ARG A 1 83 ? 16.304 7.261 -2.149 1.00 95.88 83 ARG A C 1
ATOM 619 O O . ARG A 1 83 ? 15.429 6.569 -1.630 1.00 95.88 83 ARG A O 1
ATOM 626 N N . GLU A 1 84 ? 17.025 8.137 -1.458 1.00 95.69 84 GLU A N 1
ATOM 627 C CA . GLU A 1 84 ? 16.769 8.464 -0.055 1.00 95.69 84 GLU A CA 1
ATOM 628 C C . GLU A 1 84 ? 15.437 9.221 0.107 1.00 95.69 84 GLU A C 1
ATOM 630 O O . GLU A 1 84 ? 15.017 9.997 -0.761 1.00 95.69 84 GLU A O 1
ATOM 635 N N . VAL A 1 85 ? 14.751 8.971 1.226 1.00 97.00 85 VAL A N 1
ATOM 636 C CA . VAL A 1 85 ? 13.423 9.517 1.515 1.00 97.00 85 VAL A CA 1
ATOM 637 C C . VAL A 1 85 ? 13.376 10.026 2.953 1.00 97.00 85 VAL A C 1
ATOM 639 O O . VAL A 1 85 ? 13.485 9.246 3.896 1.00 97.00 85 VAL A O 1
ATOM 642 N N . ASP A 1 86 ? 13.130 11.325 3.135 1.00 96.88 86 ASP A N 1
ATOM 643 C CA . ASP A 1 86 ? 12.785 11.873 4.451 1.00 96.88 86 ASP A CA 1
ATOM 644 C C . ASP A 1 86 ? 11.399 11.375 4.861 1.00 96.88 86 ASP A C 1
ATOM 646 O O . ASP A 1 86 ? 10.396 11.786 4.279 1.00 96.88 86 ASP A O 1
ATOM 650 N N . ARG A 1 87 ? 11.324 10.512 5.876 1.00 96.50 87 ARG A N 1
ATOM 651 C CA . ARG A 1 87 ? 10.077 9.887 6.343 1.00 96.50 87 ARG A CA 1
ATOM 652 C C . ARG A 1 87 ? 8.992 10.867 6.815 1.00 96.50 87 ARG A C 1
ATOM 654 O O . ARG A 1 87 ? 7.824 10.479 6.851 1.00 96.50 87 ARG A O 1
ATOM 661 N N . PHE A 1 88 ? 9.352 12.110 7.149 1.00 97.38 88 PHE A N 1
ATOM 662 C CA . PHE A 1 88 ? 8.416 13.140 7.613 1.00 97.38 88 PHE A CA 1
ATOM 663 C C . PHE A 1 88 ? 7.937 14.088 6.508 1.00 97.38 88 PHE A C 1
ATOM 665 O O . PHE A 1 88 ? 6.967 14.820 6.721 1.00 97.38 88 PHE A O 1
ATOM 672 N N . ALA A 1 89 ? 8.533 14.048 5.313 1.00 97.50 89 ALA A N 1
ATOM 673 C CA . ALA A 1 89 ? 8.097 14.881 4.197 1.00 97.50 89 ALA A CA 1
ATOM 674 C C . ALA A 1 89 ? 6.615 14.637 3.851 1.00 97.50 89 ALA A C 1
ATOM 676 O O . ALA A 1 89 ? 6.168 13.501 3.710 1.00 97.50 89 ALA A O 1
ATOM 677 N N . ASP A 1 90 ? 5.832 15.705 3.702 1.00 96.50 90 ASP A N 1
ATOM 678 C CA . ASP A 1 90 ? 4.389 15.610 3.429 1.00 96.50 90 ASP A CA 1
ATOM 679 C C . ASP A 1 90 ? 4.057 15.289 1.957 1.00 96.50 90 ASP A C 1
ATOM 681 O O . ASP A 1 90 ? 2.905 15.014 1.636 1.00 96.50 90 ASP A O 1
ATOM 685 N N . THR A 1 91 ? 5.047 15.328 1.059 1.00 97.69 91 THR A N 1
ATOM 686 C CA . THR A 1 91 ? 4.899 15.149 -0.400 1.00 97.69 91 THR A CA 1
ATOM 687 C C . THR A 1 91 ? 6.146 14.481 -0.988 1.00 97.69 91 THR A C 1
ATOM 689 O O . THR A 1 91 ? 7.132 14.286 -0.272 1.00 97.69 91 THR A O 1
ATOM 692 N N . GLY A 1 92 ? 6.128 14.155 -2.281 1.00 97.81 92 GLY A N 1
ATOM 693 C CA . GLY A 1 92 ? 7.261 13.570 -2.997 1.00 97.81 92 GLY A CA 1
ATOM 694 C C . GLY A 1 92 ? 7.496 12.108 -2.633 1.00 97.81 92 GLY A C 1
ATOM 695 O O . GLY A 1 92 ? 8.637 11.722 -2.368 1.00 97.81 92 GLY A O 1
ATOM 696 N N . LYS A 1 93 ? 6.425 11.312 -2.530 1.00 98.12 93 LYS A N 1
ATOM 697 C CA . LYS A 1 93 ? 6.511 9.890 -2.132 1.00 98.12 93 LYS A CA 1
ATOM 698 C C . LYS A 1 93 ? 5.659 8.946 -2.980 1.00 98.12 93 LYS A C 1
ATOM 700 O O . LYS A 1 93 ? 5.694 7.739 -2.753 1.00 98.12 93 LYS A O 1
ATOM 705 N N . GLY A 1 94 ? 4.890 9.454 -3.937 1.00 98.25 94 GLY A N 1
ATOM 706 C CA . GLY A 1 94 ? 4.085 8.588 -4.799 1.00 98.25 94 GLY A CA 1
ATOM 707 C C . GLY A 1 94 ? 4.924 7.587 -5.599 1.00 98.25 94 GLY A C 1
ATOM 708 O O . GLY A 1 94 ? 4.619 6.396 -5.617 1.00 98.25 94 GLY A O 1
ATOM 709 N N . ASP A 1 95 ? 6.032 8.061 -6.170 1.00 97.75 95 ASP A N 1
ATOM 710 C CA . ASP A 1 95 ? 7.010 7.261 -6.915 1.00 97.75 95 ASP A CA 1
ATOM 711 C C . ASP A 1 95 ? 7.630 6.149 -6.061 1.00 97.75 95 ASP A C 1
ATOM 713 O O . ASP A 1 95 ? 7.738 5.011 -6.516 1.00 97.75 95 ASP A O 1
ATOM 717 N N . ILE A 1 96 ? 7.992 6.445 -4.806 1.00 98.00 96 ILE A N 1
ATOM 718 C CA . ILE A 1 96 ? 8.613 5.442 -3.936 1.00 98.00 96 ILE A CA 1
ATOM 719 C C . ILE A 1 96 ? 7.627 4.333 -3.559 1.00 98.00 96 ILE A C 1
ATOM 721 O O . ILE A 1 96 ? 8.009 3.168 -3.472 1.00 98.00 96 ILE A O 1
ATOM 725 N N . VAL A 1 97 ? 6.352 4.673 -3.354 1.00 98.44 97 VAL A N 1
ATOM 726 C CA . VAL A 1 97 ? 5.321 3.676 -3.040 1.00 98.44 97 VAL A CA 1
ATOM 727 C C . VAL A 1 97 ? 5.033 2.797 -4.251 1.00 98.44 97 VAL A C 1
ATOM 729 O O . VAL A 1 97 ? 5.001 1.578 -4.095 1.00 98.44 97 VAL A O 1
ATOM 732 N N . ALA A 1 98 ? 4.910 3.388 -5.443 1.00 98.44 98 ALA A N 1
ATOM 733 C CA . ALA A 1 98 ? 4.781 2.648 -6.697 1.00 98.44 98 ALA A CA 1
ATOM 734 C C . ALA A 1 98 ? 5.950 1.667 -6.888 1.00 98.44 98 ALA A C 1
ATOM 736 O O . ALA A 1 98 ? 5.739 0.463 -7.027 1.00 98.44 98 ALA A O 1
ATOM 737 N N . TYR A 1 99 ? 7.186 2.162 -6.775 1.00 97.31 99 TYR A N 1
ATOM 738 C CA . TYR A 1 99 ? 8.401 1.353 -6.870 1.00 97.31 99 TYR A CA 1
ATOM 739 C C . TYR A 1 99 ? 8.406 0.179 -5.880 1.00 97.31 99 TYR A C 1
ATOM 741 O O . TYR A 1 99 ? 8.664 -0.962 -6.261 1.00 97.31 99 TYR A O 1
ATOM 749 N N . ASN A 1 100 ? 8.085 0.437 -4.609 1.00 96.12 100 ASN A N 1
ATOM 750 C CA . ASN A 1 100 ? 8.100 -0.597 -3.576 1.00 96.12 100 ASN A CA 1
ATOM 751 C C . ASN A 1 100 ? 7.021 -1.668 -3.803 1.00 96.12 100 ASN A C 1
ATOM 753 O O . ASN A 1 100 ? 7.285 -2.839 -3.542 1.00 96.12 100 ASN A O 1
ATOM 757 N N . GLN A 1 101 ? 5.831 -1.298 -4.287 1.00 97.56 101 GLN A N 1
ATOM 758 C CA . GLN A 1 101 ? 4.767 -2.261 -4.604 1.00 97.56 101 GLN A CA 1
ATOM 759 C C . GLN A 1 101 ? 5.121 -3.121 -5.822 1.00 97.56 101 GLN A C 1
ATOM 761 O O . GLN A 1 101 ? 4.955 -4.338 -5.781 1.00 97.56 101 GLN A O 1
ATOM 766 N N . ILE A 1 102 ? 5.677 -2.515 -6.876 1.00 96.25 102 ILE A N 1
ATOM 767 C CA . ILE A 1 102 ? 6.125 -3.228 -8.082 1.00 96.25 102 ILE A CA 1
ATOM 768 C C . ILE A 1 102 ? 7.239 -4.223 -7.742 1.00 96.25 102 ILE A C 1
ATOM 770 O O . ILE A 1 102 ? 7.157 -5.396 -8.106 1.00 96.25 102 ILE A O 1
ATOM 774 N N . ASN A 1 103 ? 8.253 -3.784 -6.991 1.00 92.44 103 ASN A N 1
ATOM 775 C CA . ASN A 1 103 ? 9.340 -4.657 -6.549 1.00 92.44 103 ASN A CA 1
ATOM 776 C C . ASN A 1 103 ? 8.841 -5.818 -5.694 1.00 92.44 103 ASN A C 1
ATOM 778 O O . ASN A 1 103 ? 9.300 -6.947 -5.857 1.00 92.44 103 ASN A O 1
ATOM 782 N N . LYS A 1 104 ? 7.888 -5.549 -4.801 1.00 92.56 104 LYS A N 1
ATOM 783 C CA . LYS A 1 104 ? 7.310 -6.576 -3.946 1.00 92.56 104 LYS A CA 1
ATOM 784 C C . LYS A 1 104 ? 6.531 -7.609 -4.756 1.00 92.56 104 LYS A C 1
ATOM 786 O O . LYS A 1 104 ? 6.737 -8.803 -4.574 1.00 92.56 104 LYS A O 1
ATOM 791 N N . ALA A 1 105 ? 5.705 -7.162 -5.700 1.00 94.31 105 ALA A N 1
ATOM 792 C CA . ALA A 1 105 ? 4.994 -8.055 -6.609 1.00 94.31 105 ALA A CA 1
ATOM 793 C C . ALA A 1 105 ? 5.960 -8.904 -7.451 1.00 94.31 105 ALA A C 1
ATOM 795 O O . ALA A 1 105 ? 5.719 -10.094 -7.637 1.00 94.31 105 ALA A O 1
ATOM 796 N N . ARG A 1 106 ? 7.079 -8.323 -7.910 1.00 91.44 106 ARG A N 1
ATOM 797 C CA . ARG A 1 106 ? 8.155 -9.056 -8.593 1.00 91.44 106 ARG A CA 1
ATOM 798 C C . ARG A 1 106 ? 8.737 -10.157 -7.705 1.00 91.44 106 ARG A C 1
ATOM 800 O O . ARG A 1 106 ? 8.855 -11.291 -8.156 1.00 91.44 106 ARG A O 1
ATOM 807 N N . GLU A 1 107 ? 9.093 -9.853 -6.462 1.00 89.06 107 GLU A N 1
ATOM 808 C CA . GLU A 1 107 ? 9.678 -10.822 -5.518 1.00 89.06 107 GLU A CA 1
ATOM 809 C C . GLU A 1 107 ? 8.720 -11.983 -5.197 1.00 89.06 107 GLU A C 1
ATOM 811 O O . GLU A 1 107 ? 9.131 -13.147 -5.168 1.00 89.06 107 GLU A O 1
ATOM 816 N N . GLU A 1 108 ? 7.427 -11.688 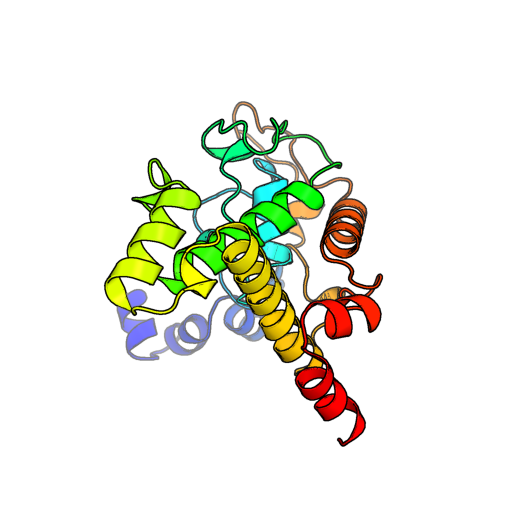-5.053 1.00 89.25 108 GLU A N 1
ATOM 817 C CA . GLU A 1 108 ? 6.383 -12.688 -4.798 1.00 89.25 108 GLU A CA 1
ATOM 818 C C . GLU A 1 108 ? 6.171 -13.657 -5.979 1.00 89.25 108 GLU A C 1
ATOM 820 O O . GLU A 1 108 ? 5.670 -14.762 -5.772 1.00 89.25 108 GLU A O 1
ATOM 825 N N . THR A 1 109 ? 6.620 -13.335 -7.205 1.00 87.00 109 THR A N 1
ATOM 826 C CA . THR A 1 109 ? 6.533 -14.282 -8.340 1.00 87.00 109 THR A CA 1
ATOM 827 C C . THR A 1 109 ? 7.345 -15.562 -8.131 1.00 87.00 109 THR A C 1
ATOM 829 O O . THR A 1 109 ? 6.993 -16.605 -8.683 1.00 87.00 109 THR A O 1
ATOM 832 N N . LEU A 1 110 ? 8.401 -15.509 -7.312 1.00 85.00 110 LEU A N 1
ATOM 833 C CA . LEU A 1 110 ? 9.200 -16.678 -6.932 1.00 85.00 110 LEU A CA 1
ATOM 834 C C . LEU A 1 110 ? 8.739 -17.296 -5.598 1.00 85.00 110 LEU A C 1
ATOM 836 O O . LEU A 1 110 ? 9.294 -18.314 -5.185 1.00 85.00 110 LEU A O 1
ATOM 840 N N . ILE A 1 111 ? 7.753 -16.695 -4.915 1.00 85.06 111 ILE A N 1
ATOM 841 C CA . ILE A 1 111 ? 7.328 -17.063 -3.552 1.00 85.06 111 ILE A CA 1
ATOM 842 C C . ILE A 1 111 ? 8.539 -17.061 -2.599 1.00 85.06 111 ILE A C 1
ATOM 844 O O . ILE A 1 111 ? 8.742 -17.954 -1.770 1.00 85.06 111 ILE A O 1
ATOM 848 N N . LEU A 1 112 ? 9.415 -16.068 -2.760 1.00 82.50 112 LEU A N 1
ATOM 849 C CA . LEU A 1 112 ? 10.587 -15.927 -1.910 1.00 82.50 112 LEU A CA 1
ATOM 850 C C . LEU A 1 112 ? 10.206 -15.318 -0.568 1.00 82.50 112 LEU A C 1
ATOM 852 O O . LEU A 1 112 ? 9.325 -14.471 -0.449 1.00 82.50 112 LEU A O 1
ATOM 856 N N . CYS A 1 113 ? 10.911 -15.747 0.475 1.00 85.69 113 CYS A N 1
ATOM 857 C CA . CYS A 1 113 ? 10.750 -15.142 1.783 1.00 85.69 113 CYS A CA 1
ATOM 858 C C . CYS A 1 113 ? 11.216 -13.682 1.736 1.00 85.69 113 CYS A C 1
ATOM 860 O O . CYS A 1 113 ? 12.400 -13.424 1.541 1.00 85.69 113 CYS A O 1
ATOM 862 N N . ASN A 1 114 ? 10.314 -12.751 2.037 1.00 77.00 114 ASN A N 1
ATOM 863 C CA . ASN A 1 114 ? 10.577 -11.307 2.052 1.00 77.00 114 ASN A CA 1
ATOM 864 C C . ASN A 1 114 ? 11.707 -10.860 3.010 1.00 77.00 114 ASN A C 1
ATOM 866 O O . ASN A 1 114 ? 12.222 -9.746 2.918 1.00 77.00 114 ASN A O 1
ATOM 870 N N . PHE A 1 115 ? 12.129 -11.707 3.958 1.00 78.50 115 PHE A N 1
ATOM 871 C CA . PHE A 1 115 ? 13.322 -11.420 4.766 1.00 78.50 115 PHE A CA 1
ATOM 872 C C . PHE A 1 115 ? 14.628 -11.575 3.965 1.00 78.50 115 PHE A C 1
ATOM 874 O O . PHE A 1 115 ? 15.615 -10.897 4.266 1.00 78.50 115 PHE A O 1
ATOM 881 N N . ALA A 1 116 ? 14.631 -12.423 2.932 1.00 68.50 116 ALA A N 1
ATOM 882 C CA . ALA A 1 116 ? 15.776 -12.653 2.053 1.00 68.50 116 ALA A CA 1
ATOM 883 C C . ALA A 1 116 ? 16.048 -11.476 1.097 1.00 68.50 116 ALA A C 1
ATOM 885 O O . ALA A 1 116 ? 17.187 -11.289 0.674 1.00 68.50 116 ALA A O 1
ATOM 886 N N . ASP A 1 117 ? 15.058 -10.614 0.846 1.00 64.38 117 ASP A N 1
ATOM 887 C CA . ASP A 1 117 ? 15.177 -9.360 0.083 1.00 64.38 117 ASP A CA 1
ATOM 888 C C . ASP A 1 117 ? 16.313 -8.426 0.558 1.00 64.38 117 ASP A C 1
ATOM 890 O O . ASP A 1 117 ? 16.625 -7.432 -0.090 1.00 64.38 117 ASP A O 1
ATOM 894 N N . SER A 1 118 ? 16.880 -8.633 1.750 1.00 64.31 118 SER A N 1
ATOM 895 C CA . SER A 1 118 ? 18.007 -7.826 2.246 1.00 64.31 118 SER A CA 1
ATOM 896 C C . SER A 1 118 ? 19.317 -8.108 1.492 1.00 64.31 118 SER A C 1
ATOM 898 O O . SER A 1 118 ? 20.302 -7.411 1.721 1.00 64.31 118 SER A O 1
ATOM 900 N N . GLY A 1 119 ? 19.344 -9.123 0.619 1.00 70.69 119 GLY A N 1
ATOM 901 C CA . GLY A 1 119 ? 20.535 -9.501 -0.145 1.00 70.69 119 GLY A CA 1
ATOM 902 C C . GLY A 1 119 ? 20.286 -10.157 -1.505 1.00 70.69 119 GLY A C 1
ATOM 903 O O . GLY A 1 119 ? 21.259 -10.534 -2.151 1.00 70.69 119 GLY A O 1
ATOM 904 N N . ILE A 1 120 ? 19.034 -10.300 -1.953 1.00 80.38 120 ILE A N 1
ATOM 905 C CA . ILE A 1 120 ? 18.717 -10.818 -3.292 1.00 80.38 120 ILE A CA 1
ATOM 906 C C . ILE A 1 120 ? 18.521 -9.641 -4.253 1.00 80.38 120 ILE A C 1
ATOM 908 O O . ILE A 1 120 ? 17.691 -8.768 -4.009 1.00 80.38 120 ILE A O 1
ATOM 912 N N . THR A 1 121 ? 19.289 -9.617 -5.344 1.00 87.38 121 THR A N 1
ATOM 913 C CA . THR A 1 121 ? 19.179 -8.600 -6.400 1.00 87.38 121 THR A CA 1
ATOM 914 C C . THR A 1 121 ? 18.195 -9.033 -7.494 1.00 87.38 121 THR A C 1
ATOM 916 O O . THR A 1 121 ? 17.929 -10.230 -7.637 1.00 87.38 121 THR A O 1
ATOM 919 N N . PRO A 1 122 ? 17.681 -8.098 -8.317 1.00 88.94 122 PRO A N 1
ATOM 920 C CA . PRO A 1 122 ? 16.877 -8.442 -9.491 1.00 88.94 122 PRO A CA 1
ATOM 921 C C . PRO A 1 122 ? 17.575 -9.427 -10.443 1.00 88.94 122 PRO A C 1
ATOM 923 O O . PRO A 1 122 ? 16.927 -10.344 -10.942 1.00 88.94 122 PRO A O 1
ATOM 926 N N . ASP A 1 123 ? 18.893 -9.301 -10.630 1.00 92.50 123 ASP A N 1
ATOM 927 C CA . ASP A 1 123 ? 19.688 -10.242 -11.433 1.00 92.50 123 ASP A CA 1
ATOM 928 C C . ASP A 1 123 ? 19.643 -11.662 -10.863 1.00 92.50 123 ASP A C 1
ATOM 930 O O . ASP A 1 123 ? 19.396 -12.620 -11.592 1.00 92.50 123 ASP A O 1
ATOM 934 N N . TRP A 1 124 ? 19.796 -11.810 -9.544 1.00 91.75 124 TRP A N 1
ATOM 935 C CA . TRP A 1 124 ? 19.694 -13.117 -8.893 1.00 91.75 124 TRP A CA 1
ATOM 936 C C . TRP A 1 124 ? 18.294 -13.717 -9.012 1.00 91.75 124 TRP A C 1
ATOM 938 O O . TRP A 1 124 ? 18.173 -14.916 -9.250 1.00 91.75 124 TRP A O 1
ATOM 948 N N . LEU A 1 125 ? 17.235 -12.910 -8.879 1.00 90.38 125 LEU A N 1
ATOM 949 C CA . LEU A 1 125 ? 15.863 -13.382 -9.104 1.00 90.38 125 LEU A CA 1
ATOM 950 C C . LEU A 1 125 ? 15.702 -13.947 -10.519 1.00 90.38 125 LEU A C 1
ATOM 952 O O . LEU A 1 125 ? 15.165 -15.043 -10.688 1.00 90.38 125 LEU A O 1
ATOM 956 N N . ALA A 1 126 ? 16.198 -13.216 -11.516 1.00 94.00 126 ALA A N 1
ATOM 957 C CA . ALA A 1 126 ? 16.113 -13.604 -12.915 1.00 94.00 126 ALA A CA 1
ATOM 958 C C . ALA A 1 126 ? 16.900 -14.890 -13.210 1.00 94.00 126 ALA A C 1
ATOM 960 O O . ALA A 1 126 ? 16.373 -15.828 -13.816 1.00 94.00 126 ALA A O 1
ATOM 961 N N . GLU A 1 127 ? 18.136 -14.987 -12.716 1.00 94.31 127 GLU A N 1
ATOM 962 C CA . GLU A 1 127 ? 18.965 -16.187 -12.852 1.00 94.31 127 GLU A CA 1
ATOM 963 C C . GLU A 1 127 ? 18.314 -17.412 -12.199 1.00 94.31 127 GLU A C 1
ATOM 965 O O . GLU A 1 127 ? 18.230 -18.470 -12.827 1.00 94.31 127 GLU A O 1
ATOM 970 N N . LEU A 1 128 ? 17.806 -17.272 -10.969 1.00 92.56 128 LEU A N 1
ATOM 971 C CA . LEU A 1 128 ? 17.146 -18.359 -10.242 1.00 92.56 128 LEU A CA 1
ATOM 972 C C . LEU A 1 128 ? 15.885 -18.837 -10.966 1.00 92.56 128 LEU A C 1
ATOM 974 O O . LEU A 1 128 ? 15.691 -20.043 -11.136 1.00 92.56 128 LEU A O 1
ATOM 978 N N . LEU A 1 129 ? 15.038 -17.909 -11.417 1.00 93.25 129 LEU A N 1
ATOM 979 C CA . LEU A 1 129 ? 13.780 -18.254 -12.071 1.00 93.25 129 LEU A CA 1
ATOM 980 C C . LEU A 1 129 ? 14.015 -18.886 -13.449 1.00 93.25 129 LEU A C 1
ATOM 982 O O . LEU A 1 129 ? 13.382 -19.895 -13.780 1.00 93.25 129 LEU A O 1
ATOM 986 N N . LYS A 1 130 ? 14.966 -18.363 -14.235 1.00 96.75 130 LYS A N 1
ATOM 987 C CA . LYS A 1 130 ? 15.390 -18.989 -15.495 1.00 96.75 130 LYS A CA 1
ATOM 988 C C . LYS A 1 130 ? 15.967 -20.381 -15.256 1.00 96.75 130 LYS A C 1
ATOM 990 O O . LYS A 1 130 ? 15.574 -21.316 -15.948 1.00 96.75 130 LYS A O 1
ATOM 995 N N . ALA A 1 131 ? 16.856 -20.547 -14.276 1.00 95.75 131 ALA A N 1
ATOM 996 C CA . ALA A 1 131 ? 17.467 -21.840 -13.973 1.00 95.75 131 ALA A CA 1
ATOM 997 C C . ALA A 1 131 ? 16.432 -22.891 -13.540 1.00 95.75 131 ALA A C 1
ATOM 999 O O . ALA A 1 131 ? 16.528 -24.048 -13.946 1.00 95.75 131 ALA A O 1
ATOM 1000 N N . ALA A 1 132 ? 15.428 -22.496 -12.752 1.00 95.12 132 ALA A N 1
ATOM 1001 C CA . ALA A 1 132 ? 14.386 -23.400 -12.273 1.00 95.12 132 ALA A CA 1
ATOM 1002 C C . ALA A 1 132 ? 13.374 -23.805 -13.360 1.00 95.12 132 ALA A C 1
ATOM 1004 O O . ALA A 1 132 ? 12.850 -24.917 -13.325 1.00 95.12 132 ALA A O 1
ATOM 1005 N N . THR A 1 133 ? 13.074 -22.911 -14.308 1.00 95.50 133 THR A N 1
ATOM 1006 C CA . THR A 1 133 ? 11.979 -23.100 -15.282 1.00 95.50 133 THR A CA 1
ATOM 1007 C C . THR A 1 133 ? 12.446 -23.434 -16.698 1.00 95.50 133 THR A C 1
ATOM 1009 O O . THR A 1 133 ? 11.674 -23.986 -17.479 1.00 95.50 133 THR A O 1
ATOM 1012 N N . GLY A 1 134 ? 13.679 -23.071 -17.056 1.00 97.00 134 GLY A N 1
ATOM 1013 C CA . GLY A 1 134 ? 14.189 -23.118 -18.427 1.00 97.00 134 GLY A CA 1
ATOM 1014 C C . GLY A 1 134 ? 13.610 -22.047 -19.364 1.00 97.00 134 GLY A C 1
ATOM 1015 O O . GLY A 1 134 ? 13.868 -22.096 -20.564 1.00 97.00 134 GLY A O 1
ATOM 1016 N N . ILE A 1 135 ? 12.822 -21.088 -18.861 1.00 96.62 135 ILE A N 1
ATOM 1017 C CA . ILE A 1 135 ? 12.209 -20.033 -19.680 1.00 96.62 135 ILE A CA 1
ATOM 1018 C C . ILE A 1 135 ? 13.191 -18.868 -19.832 1.00 96.62 135 ILE A C 1
ATOM 1020 O O . ILE A 1 135 ? 13.478 -18.150 -18.878 1.00 96.62 135 ILE A O 1
ATOM 1024 N N . GLU A 1 136 ? 13.669 -18.643 -21.057 1.00 97.19 136 GLU A N 1
ATOM 1025 C CA . GLU A 1 136 ? 14.690 -17.627 -21.357 1.00 97.19 136 GLU A CA 1
ATOM 1026 C C . GLU A 1 136 ? 14.289 -16.205 -20.947 1.00 97.19 136 GLU A C 1
ATOM 1028 O O . GLU A 1 136 ? 15.098 -15.486 -20.367 1.00 97.19 136 GLU A O 1
ATOM 1033 N N . ALA A 1 137 ? 13.030 -15.817 -21.179 1.00 94.81 137 ALA A N 1
ATOM 1034 C CA . ALA A 1 137 ? 12.531 -14.482 -20.839 1.00 94.81 137 ALA A CA 1
ATOM 1035 C C . ALA A 1 137 ? 12.600 -14.170 -19.333 1.00 94.81 137 ALA A C 1
ATOM 1037 O O . ALA A 1 137 ? 12.690 -13.009 -18.954 1.00 94.81 137 ALA A O 1
ATOM 1038 N N . PHE A 1 138 ? 12.583 -15.190 -18.467 1.00 95.31 138 PHE A N 1
ATOM 1039 C CA . PHE A 1 138 ? 12.695 -14.992 -17.019 1.00 95.31 138 PHE A CA 1
ATOM 1040 C C . PHE A 1 138 ? 14.114 -14.632 -16.574 1.00 95.31 138 PHE A C 1
ATOM 1042 O O . PHE A 1 138 ? 14.282 -14.183 -15.449 1.00 95.31 138 PHE A O 1
ATOM 1049 N N . GLY A 1 139 ? 15.111 -14.782 -17.452 1.00 95.69 139 GLY A N 1
ATOM 1050 C CA . GLY A 1 139 ? 16.489 -14.364 -17.206 1.00 95.69 139 GLY A CA 1
ATOM 1051 C C . GLY A 1 139 ? 16.746 -12.867 -17.402 1.00 95.69 139 GLY A C 1
ATOM 1052 O O . GLY A 1 139 ? 17.887 -12.447 -17.252 1.00 95.69 139 GLY A O 1
ATOM 1053 N N . ASP A 1 140 ? 15.727 -12.075 -17.748 1.00 96.00 140 ASP A N 1
ATOM 1054 C CA . ASP A 1 140 ? 15.816 -10.618 -17.895 1.00 96.00 140 ASP A CA 1
ATOM 1055 C C . ASP A 1 140 ? 15.152 -9.908 -16.694 1.00 96.00 140 ASP A C 1
ATOM 1057 O O . ASP A 1 140 ? 13.924 -9.961 -16.554 1.00 96.00 140 ASP A O 1
ATOM 1061 N N . PRO A 1 141 ? 15.916 -9.206 -15.835 1.00 93.56 141 PRO A N 1
ATOM 1062 C CA . PRO A 1 141 ? 15.358 -8.434 -14.726 1.00 93.56 141 PRO A CA 1
ATOM 1063 C C . PRO A 1 141 ? 14.325 -7.389 -15.164 1.00 93.56 141 PRO A C 1
ATOM 1065 O O . PRO A 1 141 ? 13.308 -7.219 -14.493 1.00 93.56 141 PRO A O 1
ATOM 1068 N N . GLY A 1 142 ? 14.524 -6.742 -16.319 1.00 94.44 142 GLY A N 1
ATOM 1069 C CA . GLY A 1 142 ? 13.585 -5.748 -16.842 1.00 94.44 142 GLY A CA 1
ATOM 1070 C C . GLY A 1 142 ? 12.254 -6.373 -17.268 1.00 94.44 142 GLY A C 1
ATOM 1071 O O . GLY A 1 142 ? 11.190 -5.767 -17.111 1.00 94.44 142 GLY A O 1
ATOM 1072 N N . TYR A 1 143 ? 12.278 -7.620 -17.746 1.00 94.94 143 TYR A N 1
ATOM 1073 C CA . TYR A 1 143 ? 11.057 -8.388 -17.968 1.00 94.94 143 TYR A CA 1
ATOM 1074 C C . TYR A 1 143 ? 10.321 -8.656 -16.646 1.00 94.94 143 TYR A C 1
ATOM 1076 O O . TYR A 1 143 ? 9.101 -8.480 -16.587 1.00 94.94 143 TYR A O 1
ATOM 1084 N N . LEU A 1 144 ? 11.039 -9.027 -15.580 1.00 93.94 144 LEU A N 1
ATOM 1085 C CA . LEU A 1 144 ? 10.444 -9.275 -14.262 1.00 93.94 144 LEU A CA 1
ATOM 1086 C C . LEU A 1 144 ? 9.878 -8.003 -13.614 1.00 93.94 144 LEU A C 1
ATOM 1088 O O . LEU A 1 144 ? 8.811 -8.065 -13.002 1.00 93.94 144 LEU A O 1
ATOM 1092 N N . ASP A 1 145 ? 10.513 -6.848 -13.808 1.00 93.38 145 ASP A N 1
ATOM 1093 C CA . ASP A 1 145 ? 9.975 -5.554 -13.367 1.00 93.38 145 ASP A CA 1
ATOM 1094 C C . ASP A 1 145 ? 8.613 -5.271 -14.019 1.00 93.38 145 ASP A C 1
ATOM 1096 O O . ASP A 1 145 ? 7.633 -4.965 -13.333 1.00 93.38 145 ASP A O 1
ATOM 1100 N N . ARG A 1 146 ? 8.506 -5.491 -15.338 1.00 96.31 146 ARG A N 1
ATOM 1101 C CA . ARG A 1 146 ? 7.231 -5.380 -16.068 1.00 96.31 146 ARG A CA 1
ATOM 1102 C C . ARG A 1 146 ? 6.190 -6.397 -15.601 1.00 96.31 146 ARG A C 1
ATOM 1104 O O . ARG A 1 146 ? 4.993 -6.130 -15.691 1.00 96.31 146 ARG A O 1
ATOM 1111 N N . VAL A 1 147 ? 6.607 -7.581 -15.146 1.00 96.31 147 VAL A N 1
ATOM 1112 C CA . VAL A 1 147 ? 5.695 -8.565 -14.539 1.00 96.31 147 VAL A CA 1
ATOM 1113 C C . VAL A 1 147 ? 5.158 -8.053 -13.203 1.00 96.31 147 VAL A C 1
ATOM 1115 O O . VAL A 1 147 ? 3.948 -8.126 -12.998 1.00 96.31 147 VAL A O 1
ATOM 1118 N N . GLY A 1 148 ? 6.008 -7.489 -12.341 1.00 96.50 148 GLY A N 1
ATOM 1119 C CA . GLY A 1 148 ? 5.583 -6.884 -11.076 1.00 96.50 148 GLY A CA 1
ATOM 1120 C C . GLY A 1 148 ? 4.555 -5.770 -11.285 1.00 96.50 148 GLY A C 1
ATOM 1121 O O . GLY A 1 148 ? 3.487 -5.790 -10.674 1.00 96.50 148 GLY A O 1
ATOM 1122 N N . GLU A 1 149 ? 4.818 -4.854 -12.220 1.00 98.06 149 GLU A N 1
ATOM 1123 C CA . GLU A 1 149 ? 3.880 -3.774 -12.554 1.00 98.06 149 GLU A CA 1
ATOM 1124 C C . GLU A 1 149 ? 2.554 -4.320 -13.098 1.00 98.06 149 GLU A C 1
ATOM 1126 O O . GLU A 1 149 ? 1.481 -3.925 -12.638 1.00 98.06 149 GLU A O 1
ATOM 1131 N N . ARG A 1 150 ? 2.609 -5.312 -13.997 1.00 97.88 150 ARG A N 1
ATOM 1132 C CA . ARG A 1 150 ? 1.415 -5.996 -14.513 1.00 97.88 150 ARG A CA 1
ATOM 1133 C C . ARG A 1 150 ? 0.568 -6.610 -13.400 1.00 97.88 150 ARG A C 1
ATOM 1135 O O . ARG A 1 150 ? -0.652 -6.504 -13.470 1.00 97.88 150 ARG A O 1
ATOM 1142 N N . ILE A 1 151 ? 1.183 -7.240 -12.400 1.00 97.81 151 ILE A N 1
ATOM 1143 C CA . ILE A 1 151 ? 0.471 -7.851 -11.267 1.00 97.81 151 ILE A CA 1
ATOM 1144 C C . ILE A 1 151 ? -0.261 -6.776 -10.461 1.00 97.81 151 ILE A C 1
ATOM 1146 O O . ILE A 1 151 ? -1.480 -6.861 -10.305 1.00 97.81 151 ILE A O 1
ATOM 1150 N N . VAL A 1 152 ? 0.446 -5.725 -10.031 1.00 98.31 152 VAL A N 1
ATOM 1151 C CA . VAL A 1 152 ? -0.147 -4.634 -9.235 1.00 98.31 152 VAL A CA 1
ATOM 1152 C C . VAL A 1 152 ? -1.284 -3.949 -10.002 1.00 98.31 152 VAL A C 1
ATOM 1154 O O . VAL A 1 152 ? -2.342 -3.654 -9.438 1.00 98.31 152 VAL A O 1
ATOM 1157 N N . THR A 1 153 ? -1.115 -3.716 -11.306 1.00 98.06 153 THR A N 1
ATOM 1158 C CA . THR A 1 153 ? -2.163 -3.115 -12.140 1.00 98.06 153 THR A CA 1
ATOM 1159 C C . THR A 1 153 ? -3.338 -4.058 -12.385 1.00 98.06 153 THR A C 1
ATOM 1161 O O . THR A 1 153 ? -4.484 -3.608 -12.362 1.00 98.06 153 THR A O 1
ATOM 1164 N N . LEU A 1 154 ? -3.110 -5.359 -12.569 1.00 97.50 154 LEU A N 1
ATOM 1165 C CA . LEU A 1 154 ? -4.183 -6.343 -12.733 1.00 97.50 154 LEU A CA 1
ATOM 1166 C C . LEU A 1 154 ? -5.036 -6.469 -11.462 1.00 97.50 154 LEU A C 1
ATOM 1168 O O . LEU A 1 154 ? -6.265 -6.456 -11.536 1.00 97.50 154 LEU A O 1
ATOM 1172 N N . GLU A 1 155 ? -4.403 -6.526 -10.293 1.00 97.50 155 GLU A N 1
ATOM 1173 C CA . GLU A 1 155 ? -5.096 -6.502 -9.000 1.00 97.50 155 GLU A CA 1
ATOM 1174 C C . GLU A 1 155 ? -5.899 -5.208 -8.823 1.00 97.50 155 GLU A C 1
ATOM 1176 O O . GLU A 1 155 ? -7.046 -5.227 -8.366 1.00 97.50 155 GLU A O 1
ATOM 1181 N N . ARG A 1 156 ? -5.344 -4.074 -9.270 1.00 97.44 156 ARG A N 1
ATOM 1182 C CA . ARG A 1 156 ? -6.071 -2.804 -9.279 1.00 97.44 156 ARG A CA 1
ATOM 1183 C C . ARG A 1 156 ? -7.285 -2.850 -10.204 1.00 97.44 156 ARG A C 1
ATOM 1185 O O . ARG A 1 156 ? -8.346 -2.363 -9.822 1.00 97.44 156 ARG A O 1
ATOM 1192 N N . CYS A 1 157 ? -7.162 -3.449 -11.389 1.00 96.31 157 CYS A N 1
ATOM 1193 C CA . CYS A 1 157 ? -8.286 -3.641 -12.309 1.00 96.31 157 CYS A CA 1
ATOM 1194 C C . CYS A 1 157 ? -9.403 -4.459 -11.659 1.00 96.31 157 CYS A C 1
ATOM 1196 O O . CYS A 1 157 ? -10.569 -4.080 -11.771 1.00 96.31 157 CYS A O 1
ATOM 1198 N N . PHE A 1 158 ? -9.053 -5.534 -10.944 1.00 95.69 158 PHE A N 1
ATOM 1199 C CA . PHE A 1 158 ? -10.018 -6.318 -10.175 1.00 95.69 158 PHE A CA 1
ATOM 1200 C C . PHE A 1 158 ? -10.748 -5.437 -9.154 1.00 95.69 158 PHE A C 1
ATOM 1202 O O . PHE A 1 158 ? -11.971 -5.360 -9.184 1.00 95.69 158 PHE A O 1
ATOM 1209 N N . ASN A 1 159 ? -10.018 -4.697 -8.318 1.00 96.31 159 ASN A N 1
ATOM 1210 C CA . ASN A 1 159 ? -10.623 -3.811 -7.319 1.00 96.31 159 ASN A CA 1
ATOM 1211 C C . ASN A 1 159 ? -11.547 -2.761 -7.957 1.00 96.31 159 ASN A C 1
ATOM 1213 O O . ASN A 1 159 ? -12.663 -2.541 -7.492 1.00 96.31 159 ASN A O 1
ATOM 1217 N N . VAL A 1 160 ? -11.120 -2.151 -9.064 1.00 94.88 160 VAL A N 1
ATOM 1218 C CA . VAL A 1 160 ? -11.913 -1.158 -9.805 1.00 94.88 160 VAL A CA 1
ATOM 1219 C C . VAL A 1 160 ? -13.168 -1.763 -10.443 1.00 94.88 160 VAL A C 1
ATOM 1221 O O . VAL A 1 160 ? -14.180 -1.068 -10.585 1.00 94.88 160 VAL A O 1
ATOM 1224 N N . ARG A 1 161 ? -13.126 -3.038 -10.84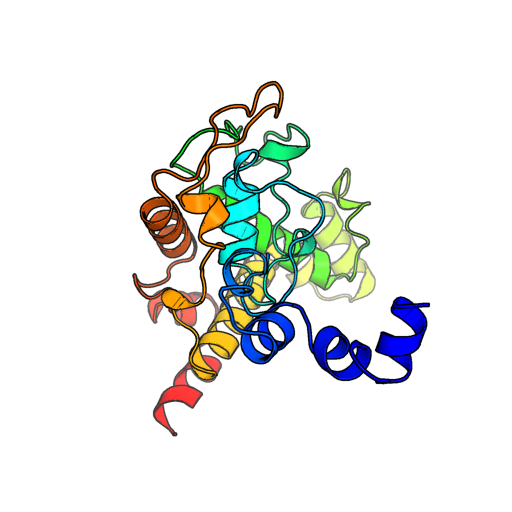1 1.00 93.50 161 ARG A N 1
ATOM 1225 C CA . ARG A 1 161 ? -14.306 -3.787 -11.295 1.00 93.50 161 ARG A CA 1
ATOM 1226 C C . ARG A 1 161 ? -15.284 -4.013 -10.142 1.00 93.50 161 ARG A C 1
ATOM 1228 O O . ARG A 1 161 ? -16.475 -3.800 -10.328 1.00 93.50 161 ARG A O 1
ATOM 1235 N N . GLU A 1 162 ? -14.780 -4.338 -8.953 1.00 94.31 162 GLU A N 1
ATOM 1236 C CA . GLU A 1 162 ? -15.580 -4.519 -7.729 1.00 94.31 162 GLU A CA 1
ATOM 1237 C C . GLU A 1 162 ? -16.043 -3.196 -7.085 1.00 94.31 162 GLU A C 1
ATOM 1239 O O . GLU A 1 162 ? -16.600 -3.186 -5.988 1.00 94.31 162 GLU A O 1
ATOM 1244 N N . GLY A 1 163 ? -15.842 -2.066 -7.770 1.00 92.94 163 GLY A N 1
ATOM 1245 C CA . GLY A 1 163 ? -16.364 -0.762 -7.365 1.00 92.94 163 GLY A CA 1
ATOM 1246 C C . GLY A 1 163 ? -15.408 0.082 -6.527 1.00 92.94 163 GLY A C 1
ATOM 1247 O O . GLY A 1 163 ? -15.840 1.096 -5.983 1.00 92.94 163 GLY A O 1
ATOM 1248 N N . PHE A 1 164 ? -14.130 -0.293 -6.421 1.00 94.38 164 PHE A N 1
ATOM 1249 C CA . PHE A 1 164 ? -13.148 0.542 -5.735 1.00 94.38 164 PHE A CA 1
ATOM 1250 C C .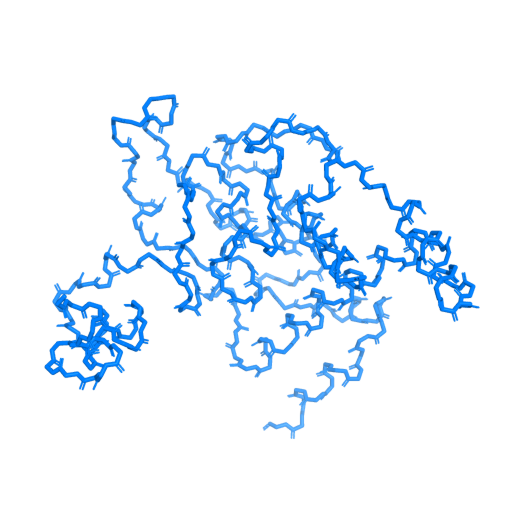 PHE A 1 164 ? -12.682 1.680 -6.644 1.00 94.38 164 PHE A C 1
ATOM 1252 O O . PHE A 1 164 ? -12.464 1.524 -7.847 1.00 94.38 164 PHE A O 1
ATOM 1259 N N . ALA A 1 165 ? -12.494 2.835 -6.035 1.00 93.50 165 ALA A N 1
ATOM 1260 C CA . ALA A 1 165 ? -11.940 4.031 -6.631 1.00 93.50 165 ALA A CA 1
ATOM 1261 C C . ALA A 1 165 ? -11.108 4.761 -5.565 1.00 93.50 165 ALA A C 1
ATOM 1263 O O . ALA A 1 165 ? -10.764 4.195 -4.520 1.00 93.50 165 ALA A O 1
ATOM 1264 N N . ARG A 1 166 ? -10.760 6.020 -5.834 1.00 97.44 166 ARG A N 1
ATOM 1265 C CA . ARG A 1 166 ? -9.942 6.858 -4.950 1.00 97.44 166 ARG A CA 1
ATOM 1266 C C . ARG A 1 166 ? -10.446 6.881 -3.507 1.00 97.44 166 ARG A C 1
ATOM 1268 O O . ARG A 1 166 ? -9.637 6.926 -2.589 1.00 97.44 166 ARG A O 1
ATOM 1275 N N . GLU A 1 167 ? -11.756 6.837 -3.289 1.00 97.31 167 GLU A N 1
ATOM 1276 C CA . GLU A 1 167 ? -12.370 6.925 -1.962 1.00 97.31 167 GLU A CA 1
ATOM 1277 C C . GLU A 1 167 ? -11.980 5.752 -1.048 1.00 97.31 167 GLU A C 1
ATOM 1279 O O . GLU A 1 167 ? -11.993 5.892 0.176 1.00 97.31 167 GLU A O 1
ATOM 1284 N N . GLN A 1 168 ? -11.619 4.597 -1.621 1.00 97.50 168 GLN A N 1
ATOM 1285 C CA . GLN A 1 168 ? -11.134 3.43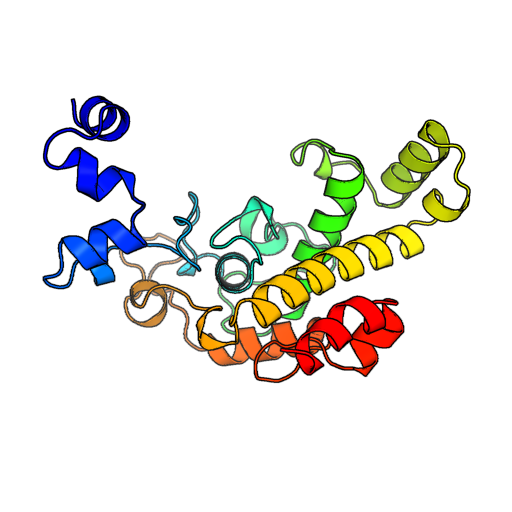9 -0.866 1.00 97.50 168 GLN A CA 1
ATOM 1286 C C . GLN A 1 168 ? -9.630 3.502 -0.576 1.00 97.50 168 GLN A C 1
ATOM 1288 O O . GLN A 1 168 ? -9.160 2.770 0.300 1.00 97.50 168 GLN A O 1
ATOM 1293 N N . ASP A 1 169 ? -8.877 4.378 -1.244 1.00 98.25 169 ASP A N 1
ATOM 1294 C CA . ASP A 1 169 ? -7.461 4.621 -0.960 1.00 98.25 169 ASP A CA 1
ATOM 1295 C C . ASP A 1 169 ? -7.298 5.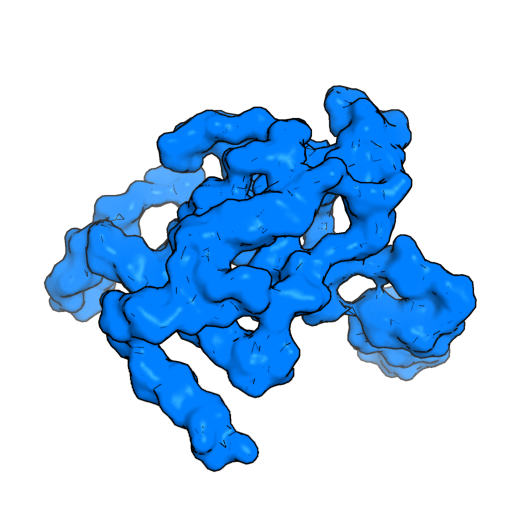632 0.181 1.00 98.25 169 ASP A C 1
ATOM 1297 O O . ASP A 1 169 ? -6.694 6.693 0.046 1.00 98.25 169 ASP A O 1
ATOM 1301 N N . ALA A 1 170 ? -7.872 5.295 1.336 1.00 96.75 170 ALA A N 1
ATOM 1302 C CA . ALA A 1 170 ? -7.970 6.180 2.487 1.00 96.75 170 ALA A CA 1
ATOM 1303 C C . ALA A 1 170 ? -7.163 5.685 3.694 1.00 96.75 170 ALA A C 1
ATOM 1305 O O . ALA A 1 170 ? -6.904 4.488 3.871 1.00 96.75 170 ALA A O 1
ATOM 1306 N N . LEU A 1 171 ? -6.828 6.638 4.564 1.00 97.62 171 LEU A N 1
ATOM 1307 C CA . LEU A 1 171 ? -6.353 6.402 5.924 1.00 97.62 171 LEU A CA 1
ATOM 1308 C C . LEU A 1 171 ? -7.457 6.757 6.936 1.00 97.62 171 LEU A C 1
ATOM 1310 O O . LEU A 1 171 ? -8.257 7.658 6.674 1.00 97.62 171 LEU A O 1
ATOM 1314 N N . PRO A 1 172 ? -7.491 6.114 8.119 1.00 97.38 172 PRO A N 1
ATOM 1315 C CA . PRO A 1 172 ? -8.372 6.514 9.207 1.00 97.38 172 PRO A CA 1
ATOM 1316 C C . PRO A 1 172 ? -8.205 7.995 9.551 1.00 97.38 172 PRO A C 1
ATOM 1318 O O . PRO A 1 172 ? -7.085 8.502 9.605 1.00 97.38 172 PRO A O 1
ATOM 1321 N N . ARG A 1 173 ? -9.314 8.664 9.884 1.00 96.19 173 ARG A N 1
ATOM 1322 C CA . ARG A 1 173 ? -9.374 10.099 10.224 1.00 96.19 173 ARG A CA 1
ATOM 1323 C C . ARG A 1 173 ? -8.319 10.534 11.251 1.00 96.19 173 ARG A C 1
ATOM 1325 O O . ARG A 1 173 ? -7.717 11.593 11.111 1.00 96.19 173 ARG A O 1
ATOM 1332 N N . ARG A 1 174 ? -8.012 9.669 12.224 1.00 97.12 174 ARG A N 1
ATOM 1333 C CA . ARG A 1 174 ? -6.940 9.864 13.216 1.00 97.12 174 ARG A CA 1
ATOM 1334 C C . ARG A 1 174 ? -5.579 10.196 12.590 1.00 97.12 174 ARG A C 1
ATOM 1336 O O . ARG A 1 174 ? -4.824 10.974 13.162 1.00 97.12 174 ARG A O 1
ATOM 1343 N N . MET A 1 175 ? -5.264 9.632 11.425 1.00 97.50 175 MET A N 1
ATOM 1344 C CA . MET A 1 175 ? -4.001 9.879 10.719 1.00 97.50 175 MET A CA 1
ATOM 1345 C C . MET A 1 175 ? -3.932 11.285 10.110 1.00 97.50 175 MET A C 1
ATOM 1347 O O . MET A 1 175 ? -2.838 11.823 9.937 1.00 97.50 175 MET A O 1
ATOM 1351 N N . LEU A 1 176 ? -5.094 11.863 9.800 1.00 97.12 176 LEU A N 1
ATOM 1352 C CA . LEU A 1 176 ? -5.251 13.145 9.113 1.00 97.12 176 LEU A CA 1
ATOM 1353 C C . LEU A 1 176 ? -5.533 14.305 10.079 1.00 97.12 176 LEU A C 1
ATOM 1355 O O . LEU A 1 176 ? -5.274 15.453 9.736 1.00 97.12 176 LEU A O 1
ATOM 1359 N N . GLU A 1 177 ? -6.055 14.023 11.280 1.00 97.69 177 GLU A N 1
ATOM 1360 C CA . GLU A 1 177 ? -6.550 15.067 12.196 1.00 97.69 177 GLU A CA 1
ATOM 1361 C C . GLU A 1 177 ? -5.908 15.089 13.584 1.00 97.69 177 GLU A C 1
ATOM 1363 O O . GLU A 1 177 ? -5.944 16.117 14.259 1.00 97.69 177 GLU A O 1
ATOM 1368 N N . GLU A 1 178 ? -5.293 13.992 14.025 1.00 98.00 178 GLU A N 1
ATOM 1369 C CA . GLU A 1 178 ? -4.690 13.910 15.353 1.00 98.00 178 GLU A CA 1
ATOM 1370 C C . GLU A 1 178 ? -3.158 13.850 15.236 1.00 98.00 178 GLU A C 1
ATOM 1372 O O . GLU A 1 178 ? -2.615 12.798 14.883 1.00 98.00 178 GLU A O 1
ATOM 1377 N N . PRO A 1 179 ? -2.419 14.931 15.557 1.00 98.25 179 PRO A N 1
ATOM 1378 C CA . PRO A 1 179 ? -0.963 14.876 15.607 1.00 98.25 179 PRO A CA 1
ATOM 1379 C C . PRO A 1 179 ? -0.470 13.899 16.674 1.00 98.25 179 PRO A C 1
ATOM 1381 O O . PRO A 1 179 ? -1.049 13.795 17.762 1.00 98.25 179 PRO A O 1
ATOM 1384 N N . LEU A 1 180 ? 0.638 13.217 16.387 1.00 98.31 180 LEU A N 1
ATOM 1385 C CA . LEU A 1 180 ? 1.283 12.322 17.342 1.00 98.31 180 LEU A CA 1
ATOM 1386 C C . LEU A 1 180 ? 1.714 13.064 18.614 1.00 98.31 180 LEU A C 1
ATOM 1388 O O . LEU A 1 180 ? 2.334 14.126 18.563 1.00 98.31 180 LEU A O 1
ATOM 1392 N N . LYS A 1 181 ? 1.429 12.464 19.773 1.00 98.00 181 LYS A N 1
ATOM 1393 C CA . LYS A 1 181 ? 1.813 12.968 21.100 1.00 98.00 181 LYS A CA 1
ATOM 1394 C C . LYS A 1 181 ? 2.786 11.991 21.748 1.00 98.00 181 LYS A C 1
ATOM 1396 O O . LYS A 1 181 ? 2.576 10.787 21.653 1.00 98.00 181 LYS A O 1
ATOM 1401 N N . ASN A 1 182 ? 3.807 12.502 22.438 1.00 96.69 182 ASN A N 1
ATOM 1402 C CA . ASN A 1 182 ? 4.803 11.693 23.157 1.00 96.69 182 ASN A CA 1
ATOM 1403 C C . ASN A 1 182 ? 5.451 10.595 22.283 1.00 96.69 182 ASN A C 1
ATOM 1405 O O . ASN A 1 182 ? 5.708 9.492 22.756 1.00 96.69 182 ASN A O 1
ATOM 1409 N N . ALA A 1 183 ? 5.710 10.894 21.006 1.00 96.81 183 ALA A N 1
ATOM 1410 C CA . ALA A 1 183 ? 6.171 9.933 19.997 1.00 96.81 183 ALA A CA 1
ATOM 1411 C C . ALA A 1 183 ? 7.650 10.140 19.616 1.00 96.81 183 ALA A C 1
ATOM 1413 O O . ALA A 1 183 ? 8.060 9.901 18.478 1.00 96.81 183 ALA A O 1
ATOM 1414 N N . GLY A 1 184 ? 8.456 10.642 20.558 1.00 96.62 184 GLY A N 1
ATOM 1415 C CA . GLY A 1 184 ? 9.871 10.935 20.331 1.00 96.62 184 GLY A CA 1
ATOM 1416 C C . GLY A 1 184 ? 10.068 11.881 19.134 1.00 96.62 184 GLY A C 1
ATOM 1417 O O . GLY A 1 184 ? 9.359 12.889 19.059 1.00 96.62 184 GLY A O 1
ATOM 1418 N N . PRO A 1 185 ? 10.966 11.559 18.180 1.00 95.94 185 PRO A N 1
ATOM 1419 C CA . PRO A 1 185 ? 11.211 12.384 16.993 1.00 95.94 185 PRO A CA 1
ATOM 1420 C C . PRO A 1 185 ? 9.994 12.594 16.085 1.00 95.94 185 PRO A C 1
ATOM 1422 O O . PRO A 1 185 ? 10.006 13.521 15.290 1.00 95.94 185 PRO A O 1
ATOM 1425 N N . ALA A 1 186 ? 8.967 11.743 16.177 1.00 97.69 186 ALA A N 1
ATOM 1426 C CA . ALA A 1 186 ? 7.740 11.868 15.389 1.00 97.69 186 ALA A CA 1
ATOM 1427 C C . ALA A 1 186 ? 6.646 12.676 16.115 1.00 97.69 186 ALA A C 1
ATOM 1429 O O . ALA A 1 186 ? 5.500 12.713 15.672 1.00 97.69 186 ALA A O 1
ATOM 1430 N N . THR A 1 187 ? 6.950 13.293 17.262 1.00 98.31 187 THR A N 1
ATOM 1431 C CA . THR A 1 187 ? 5.976 14.126 17.983 1.00 98.31 187 THR A CA 1
ATOM 1432 C C . THR A 1 187 ? 5.550 15.306 17.111 1.00 98.31 187 THR A C 1
ATOM 1434 O O . THR A 1 187 ? 6.390 16.049 16.618 1.00 98.31 187 THR A O 1
ATOM 1437 N N . GLY A 1 188 ? 4.240 15.492 16.950 1.00 98.06 188 GLY A N 1
ATOM 1438 C CA . GLY A 1 188 ? 3.656 16.511 16.077 1.00 98.06 188 GLY A CA 1
ATOM 1439 C C . GLY A 1 188 ? 3.424 16.055 14.635 1.00 98.06 188 GLY A C 1
ATOM 1440 O O . GLY A 1 188 ? 2.790 16.792 13.876 1.00 98.06 188 GLY A O 1
ATOM 1441 N N . GLU A 1 189 ? 3.871 14.854 14.254 1.00 98.56 189 GLU A N 1
ATOM 1442 C CA . GLU A 1 189 ? 3.621 14.335 12.913 1.00 98.56 189 GLU A CA 1
ATOM 1443 C C . GLU A 1 189 ? 2.161 13.940 12.691 1.00 98.56 189 GLU A C 1
ATOM 1445 O O . GLU A 1 189 ? 1.472 13.414 13.571 1.00 98.56 189 GLU A O 1
ATOM 1450 N N . ILE A 1 190 ? 1.710 14.230 11.473 1.00 98.19 190 ILE A N 1
ATOM 1451 C CA . ILE A 1 190 ? 0.361 14.049 10.942 1.00 98.19 190 ILE A CA 1
ATOM 1452 C C . ILE A 1 190 ? 0.452 14.070 9.411 1.00 98.19 190 ILE A C 1
ATOM 1454 O O . ILE A 1 190 ? 1.406 14.626 8.862 1.00 98.19 190 ILE A O 1
ATOM 1458 N N . TYR A 1 191 ? -0.522 13.504 8.703 1.00 97.88 191 TYR A N 1
ATOM 1459 C CA . TYR A 1 191 ? -0.616 13.688 7.254 1.00 97.88 191 TYR A CA 1
ATOM 1460 C C . TYR A 1 191 ? -1.237 15.043 6.921 1.00 97.88 191 TYR A C 1
ATOM 1462 O O . TYR A 1 191 ? -2.426 15.247 7.151 1.00 97.88 191 TYR A O 1
ATOM 1470 N N . ARG A 1 192 ? -0.452 15.960 6.341 1.00 96.38 192 ARG A N 1
ATOM 1471 C CA . ARG A 1 192 ? -0.937 17.303 5.962 1.00 96.38 192 ARG A CA 1
ATOM 1472 C C . ARG A 1 192 ? -1.339 17.417 4.495 1.00 96.38 192 ARG A C 1
ATOM 1474 O O . ARG A 1 192 ? -2.020 18.362 4.113 1.00 96.38 192 ARG A O 1
ATOM 1481 N N . SER A 1 193 ? -0.877 16.500 3.649 1.00 96.19 193 SER A N 1
ATOM 1482 C CA . SER A 1 193 ? -1.034 16.589 2.189 1.00 96.19 193 SER A CA 1
ATOM 1483 C C . SER A 1 193 ? -1.339 15.229 1.559 1.00 96.19 193 SER A C 1
ATOM 1485 O O . SER A 1 193 ? -0.796 14.874 0.517 1.00 96.19 193 SER A O 1
ATOM 1487 N N . PHE A 1 194 ? -2.217 14.457 2.204 1.00 98.00 194 PHE A N 1
ATOM 1488 C CA . PHE A 1 194 ? -2.516 13.082 1.800 1.00 98.00 194 PHE A CA 1
ATOM 1489 C C . PHE A 1 194 ? -3.073 12.969 0.371 1.00 98.00 194 PHE A C 1
ATOM 1491 O O . PHE A 1 194 ? -2.626 12.114 -0.386 1.00 98.00 194 PHE A O 1
ATOM 1498 N N . ASP A 1 195 ? -3.962 13.874 -0.047 1.00 97.88 195 ASP A N 1
ATOM 1499 C CA . ASP A 1 195 ? -4.491 13.863 -1.418 1.00 97.88 195 ASP A CA 1
ATOM 1500 C C . ASP A 1 195 ? -3.414 14.060 -2.485 1.00 97.88 195 ASP A C 1
ATOM 1502 O O . ASP A 1 195 ? -3.441 13.404 -3.525 1.00 97.88 195 ASP A O 1
ATOM 1506 N N . ARG A 1 196 ? -2.428 14.915 -2.202 1.00 98.31 196 ARG A N 1
ATOM 1507 C CA . ARG A 1 196 ? -1.296 15.129 -3.102 1.00 98.31 196 ARG A CA 1
ATOM 1508 C C . ARG A 1 196 ? -0.414 13.885 -3.195 1.00 98.31 196 ARG A C 1
ATOM 1510 O O . ARG A 1 196 ? 0.063 13.567 -4.276 1.00 98.31 196 ARG A O 1
ATOM 1517 N N . LEU A 1 197 ? -0.220 13.170 -2.089 1.00 98.38 197 LEU A N 1
ATOM 1518 C CA . LEU A 1 197 ? 0.496 11.893 -2.091 1.00 98.38 197 LEU A CA 1
ATOM 1519 C C . LEU A 1 197 ? -0.219 10.836 -2.947 1.00 98.38 197 LEU A C 1
ATOM 1521 O O . LEU A 1 197 ? 0.442 10.115 -3.692 1.00 98.38 197 LEU A O 1
ATOM 1525 N N . LEU A 1 198 ? -1.553 10.770 -2.880 1.00 98.56 198 LEU A N 1
ATOM 1526 C CA . LEU A 1 198 ? -2.344 9.903 -3.760 1.00 98.56 198 LEU A CA 1
ATOM 1527 C C . LEU A 1 198 ? -2.189 10.292 -5.233 1.00 98.56 198 LEU A C 1
ATOM 1529 O O . LEU A 1 198 ? -1.975 9.417 -6.065 1.00 98.56 198 LEU A O 1
ATOM 1533 N N . ASP A 1 199 ? -2.247 11.587 -5.554 1.00 98.69 199 ASP A N 1
ATOM 1534 C CA . ASP A 1 199 ? -2.068 12.065 -6.931 1.00 98.69 199 ASP A CA 1
ATOM 1535 C C . ASP A 1 199 ? -0.683 11.713 -7.483 1.00 98.69 199 ASP A C 1
ATOM 1537 O O . ASP A 1 199 ? -0.568 11.236 -8.611 1.00 98.69 199 ASP A O 1
ATOM 1541 N N . GLU A 1 200 ? 0.368 11.901 -6.681 1.00 98.75 200 GLU A N 1
ATOM 1542 C CA . GLU A 1 200 ? 1.732 11.505 -7.039 1.00 98.75 200 GLU A CA 1
ATOM 1543 C C . GLU A 1 200 ? 1.834 9.993 -7.285 1.00 98.75 200 GLU A C 1
ATOM 1545 O O . GLU A 1 200 ? 2.502 9.570 -8.228 1.00 98.75 200 GLU A O 1
ATOM 1550 N N . TYR A 1 201 ? 1.178 9.175 -6.455 1.00 98.81 201 TYR A N 1
ATOM 1551 C CA . TYR A 1 201 ? 1.170 7.720 -6.613 1.00 98.81 201 TYR A CA 1
ATOM 1552 C C . TYR A 1 201 ? 0.433 7.300 -7.890 1.00 98.81 201 TYR A C 1
ATOM 1554 O O . TYR A 1 201 ? 0.959 6.505 -8.667 1.00 98.81 201 TYR A O 1
ATOM 1562 N N . TYR A 1 202 ? -0.749 7.863 -8.160 1.00 98.81 202 TYR A N 1
ATOM 1563 C CA . TYR A 1 202 ? -1.492 7.568 -9.387 1.00 98.81 202 TYR A CA 1
ATOM 1564 C C . TYR A 1 202 ? -0.715 7.983 -10.630 1.00 98.81 202 TYR A C 1
ATOM 1566 O O . TYR A 1 202 ? -0.625 7.200 -11.572 1.00 98.81 202 TYR A O 1
ATOM 1574 N N . ALA A 1 203 ? -0.092 9.162 -10.613 1.00 98.69 203 ALA A N 1
ATOM 1575 C CA . ALA A 1 203 ? 0.764 9.601 -11.706 1.00 98.69 203 ALA A CA 1
ATOM 1576 C C . ALA A 1 203 ? 1.932 8.626 -11.935 1.00 98.69 203 ALA A C 1
ATOM 1578 O O . ALA A 1 203 ? 2.187 8.248 -13.077 1.00 98.69 203 ALA A O 1
ATOM 1579 N N . ALA A 1 204 ? 2.594 8.169 -10.866 1.00 98.56 204 ALA A N 1
ATOM 1580 C CA . ALA A 1 204 ? 3.693 7.206 -10.954 1.00 98.56 204 ALA A CA 1
ATOM 1581 C C . ALA A 1 204 ? 3.256 5.836 -11.505 1.00 98.56 204 ALA A C 1
ATOM 1583 O O . ALA A 1 204 ? 4.009 5.212 -12.244 1.00 98.56 204 ALA A O 1
ATOM 1584 N N . MET A 1 205 ? 2.036 5.393 -11.192 1.00 98.25 205 MET A N 1
ATOM 1585 C CA . MET A 1 205 ? 1.468 4.134 -11.693 1.00 98.25 205 MET A CA 1
ATOM 1586 C C . MET A 1 205 ? 0.827 4.253 -13.090 1.00 98.25 205 MET A C 1
ATOM 1588 O O . MET A 1 205 ? 0.389 3.254 -13.659 1.00 98.25 205 MET A O 1
ATOM 1592 N N . GLY A 1 206 ? 0.723 5.459 -13.661 1.00 98.06 206 GLY A N 1
ATOM 1593 C CA . GLY A 1 206 ? -0.000 5.688 -14.918 1.00 98.06 206 GLY A CA 1
ATOM 1594 C C . GLY A 1 206 ? -1.520 5.525 -14.782 1.00 98.06 206 GLY A C 1
ATOM 1595 O O . GLY A 1 206 ? -2.183 5.009 -15.691 1.00 98.06 206 GLY A O 1
ATOM 1596 N N . TYR A 1 207 ? -2.072 5.917 -13.633 1.00 97.88 207 TYR A N 1
ATOM 1597 C CA . TYR A 1 207 ? -3.497 5.876 -13.303 1.00 97.88 207 TYR A CA 1
ATOM 1598 C C . TYR A 1 207 ? -4.131 7.272 -13.417 1.00 97.88 207 TYR A C 1
ATOM 1600 O O . TYR A 1 207 ? -3.448 8.293 -13.353 1.00 97.88 207 TYR A O 1
ATOM 1608 N N . ASP A 1 208 ? -5.452 7.327 -13.587 1.00 97.31 208 ASP A N 1
ATOM 1609 C CA . ASP A 1 208 ? -6.214 8.576 -13.563 1.00 97.31 208 ASP A CA 1
ATOM 1610 C C . ASP A 1 208 ? -6.400 9.122 -12.131 1.00 97.31 208 ASP A C 1
ATOM 1612 O O . ASP A 1 208 ? -6.063 8.476 -11.139 1.00 97.31 208 ASP A O 1
ATOM 1616 N N . HIS A 1 209 ? -6.989 10.314 -11.999 1.00 96.44 209 HIS A N 1
ATOM 1617 C CA . HIS A 1 209 ? -7.229 10.947 -10.693 1.00 96.44 209 HIS A CA 1
ATOM 1618 C C . HIS A 1 209 ? -8.181 10.166 -9.771 1.00 96.44 209 HIS A C 1
ATOM 1620 O O . HIS A 1 209 ? -8.200 10.420 -8.565 1.00 96.44 209 HIS A O 1
ATOM 1626 N N . GLN A 1 210 ? -8.962 9.224 -10.312 1.00 96.06 210 GLN A N 1
ATOM 1627 C CA . GLN A 1 210 ? -9.797 8.304 -9.535 1.00 96.06 210 GLN A CA 1
ATOM 1628 C C . GLN A 1 210 ? -9.072 6.989 -9.205 1.00 96.06 210 GLN A C 1
ATOM 1630 O O . GLN A 1 210 ? -9.685 6.063 -8.673 1.00 96.06 210 GLN A O 1
ATOM 1635 N N . GLY A 1 211 ? -7.774 6.905 -9.505 1.00 96.12 211 GLY A N 1
ATOM 1636 C CA . GLY A 1 211 ? -6.930 5.746 -9.266 1.00 96.12 211 GLY A CA 1
ATOM 1637 C C . GLY A 1 211 ? -7.252 4.571 -10.186 1.00 96.12 211 GLY A C 1
ATOM 1638 O O . GLY A 1 211 ? -7.064 3.422 -9.787 1.00 96.12 211 GLY A O 1
ATOM 1639 N N . ARG A 1 212 ? -7.785 4.818 -11.385 1.00 96.19 212 ARG A N 1
ATOM 1640 C CA . ARG A 1 212 ? -8.063 3.774 -12.380 1.00 96.19 212 ARG A CA 1
ATOM 1641 C C . ARG A 1 212 ? -6.904 3.687 -13.372 1.00 96.19 212 ARG A C 1
ATOM 1643 O O . ARG A 1 212 ? -6.481 4.736 -13.857 1.00 96.19 212 ARG A O 1
ATOM 1650 N N . PRO A 1 213 ? -6.409 2.487 -13.719 1.00 96.50 213 PRO A N 1
ATOM 1651 C CA . PRO A 1 213 ? -5.406 2.349 -14.770 1.00 96.50 213 PRO A CA 1
ATOM 1652 C C . PRO A 1 213 ? -5.861 3.004 -16.076 1.00 96.50 213 PRO A C 1
ATOM 1654 O O . PRO A 1 213 ? -6.998 2.810 -16.509 1.00 96.50 213 PRO A O 1
ATOM 1657 N N . THR A 1 214 ? -4.991 3.811 -16.685 1.00 95.88 214 THR A N 1
ATOM 1658 C CA . THR A 1 214 ? -5.295 4.443 -17.976 1.00 95.88 214 THR A CA 1
ATOM 1659 C C . THR A 1 214 ? -5.261 3.415 -19.104 1.00 95.88 214 THR A C 1
ATOM 1661 O O . THR A 1 214 ? -4.569 2.404 -19.015 1.00 95.88 214 THR A O 1
ATOM 1664 N N . GLU A 1 215 ? -5.962 3.687 -20.206 1.00 93.56 215 GLU A N 1
ATOM 1665 C CA . GLU A 1 215 ? -5.945 2.812 -21.387 1.00 93.56 215 GLU A CA 1
ATOM 1666 C C . GLU A 1 215 ? -4.525 2.611 -21.936 1.00 93.56 215 GLU A C 1
ATOM 1668 O O . GLU A 1 215 ? -4.133 1.485 -22.221 1.00 93.56 215 GLU A O 1
ATOM 1673 N N . SER A 1 216 ? -3.709 3.672 -21.970 1.00 95.56 216 SER A N 1
ATOM 1674 C CA . SER A 1 216 ? -2.299 3.568 -22.370 1.00 95.56 216 SER A CA 1
ATOM 1675 C C . SER A 1 216 ? -1.508 2.621 -21.463 1.00 95.56 216 SER A C 1
ATOM 1677 O O . SER A 1 216 ? -0.712 1.833 -21.966 1.00 95.56 216 SER A O 1
ATOM 1679 N N . LYS A 1 217 ? -1.719 2.682 -20.140 1.00 96.31 217 LYS A N 1
ATOM 1680 C CA . LYS A 1 217 ? -1.047 1.795 -19.178 1.00 96.31 217 LYS A CA 1
ATOM 1681 C C . LYS A 1 217 ? -1.507 0.342 -19.338 1.00 96.31 217 LYS A C 1
ATOM 1683 O O . LYS A 1 217 ? -0.698 -0.578 -19.260 1.00 96.31 217 LYS A O 1
ATOM 1688 N N . LEU A 1 218 ? -2.795 0.123 -19.599 1.00 96.12 218 LEU A N 1
ATOM 1689 C CA . LEU A 1 218 ? -3.345 -1.211 -19.853 1.00 96.12 218 LEU A CA 1
ATOM 1690 C C . LEU A 1 218 ? -2.754 -1.834 -21.123 1.00 96.12 218 LEU A C 1
ATOM 1692 O O . LEU A 1 218 ? -2.298 -2.975 -21.066 1.00 96.12 218 LEU A O 1
ATOM 1696 N N . GLN A 1 219 ? -2.674 -1.070 -22.214 1.00 95.31 219 GLN A N 1
ATOM 1697 C CA . GLN A 1 219 ? -2.063 -1.507 -23.474 1.00 95.31 219 GLN A CA 1
ATOM 1698 C C . GLN A 1 219 ? -0.572 -1.823 -23.300 1.00 95.31 219 GLN A C 1
ATOM 1700 O O . GLN A 1 219 ? -0.098 -2.876 -23.724 1.00 95.31 219 GLN A O 1
ATOM 1705 N N . GLU A 1 220 ? 0.172 -0.948 -22.616 1.00 96.25 220 GLU A N 1
ATOM 1706 C CA . GLU A 1 220 ? 1.601 -1.127 -22.317 1.00 96.25 220 GLU A CA 1
ATOM 1707 C C . GLU A 1 220 ? 1.890 -2.447 -21.576 1.00 96.25 220 GLU A C 1
ATOM 1709 O O . GLU A 1 220 ? 2.884 -3.141 -21.845 1.00 96.25 220 GLU A O 1
ATOM 1714 N N . LEU A 1 221 ? 1.002 -2.813 -20.648 1.00 96.94 221 LEU A N 1
ATOM 1715 C CA . LEU A 1 221 ? 1.123 -4.016 -19.830 1.00 96.94 221 LEU A CA 1
ATOM 1716 C C . LEU A 1 221 ? 0.443 -5.246 -20.450 1.00 96.94 221 LEU A C 1
ATOM 1718 O O . LEU A 1 221 ? 0.642 -6.350 -19.939 1.00 96.94 221 LEU A O 1
ATOM 1722 N N . GLY A 1 222 ? -0.291 -5.098 -21.557 1.00 95.62 222 GLY A N 1
ATOM 1723 C CA . GLY A 1 222 ? -1.042 -6.181 -22.201 1.00 95.62 222 GLY A CA 1
ATOM 1724 C C . GLY A 1 222 ? -2.245 -6.650 -21.376 1.00 95.62 222 GLY A C 1
ATOM 1725 O O . GLY A 1 222 ? -2.506 -7.849 -21.286 1.00 95.62 222 GLY A O 1
ATOM 1726 N N . LEU A 1 223 ? -2.940 -5.715 -20.724 1.00 95.25 223 LEU A N 1
ATOM 1727 C CA . LEU A 1 223 ? -4.083 -5.956 -19.834 1.00 95.25 223 LEU A CA 1
ATOM 1728 C C . LEU A 1 223 ? -5.434 -5.548 -20.447 1.00 95.25 223 LEU A C 1
ATOM 1730 O O . LEU A 1 223 ? -6.445 -5.535 -19.745 1.00 95.25 223 LEU A O 1
ATOM 1734 N N . ASP A 1 224 ? -5.483 -5.256 -21.748 1.00 87.00 224 ASP A N 1
ATOM 1735 C CA . ASP A 1 224 ? -6.681 -4.757 -22.441 1.00 87.00 224 ASP A CA 1
ATOM 1736 C C . ASP A 1 224 ? -7.908 -5.653 -22.219 1.00 87.00 224 ASP A C 1
ATOM 1738 O O . ASP A 1 224 ? -8.971 -5.188 -21.805 1.00 87.00 224 ASP A O 1
ATOM 1742 N N . ALA A 1 225 ? -7.731 -6.968 -22.384 1.00 77.19 225 ALA A N 1
ATOM 1743 C CA . ALA A 1 225 ? -8.790 -7.956 -22.191 1.00 77.19 225 ALA A CA 1
ATOM 1744 C C . ALA A 1 225 ? -9.354 -7.975 -20.759 1.00 77.19 225 ALA A C 1
ATOM 1746 O O . ALA A 1 225 ? -10.545 -8.221 -20.574 1.00 77.19 225 ALA A O 1
ATOM 1747 N N . ALA A 1 226 ? -8.528 -7.695 -19.743 1.00 70.19 226 ALA A N 1
ATOM 1748 C CA . ALA A 1 226 ? -8.983 -7.642 -18.353 1.00 70.19 226 ALA A CA 1
ATOM 1749 C C . ALA A 1 226 ? -9.873 -6.416 -18.090 1.00 70.19 226 ALA A C 1
ATOM 1751 O O . ALA A 1 226 ? -10.762 -6.461 -17.239 1.00 70.19 226 ALA A O 1
ATOM 1752 N N . TRP A 1 227 ? -9.656 -5.329 -18.834 1.00 72.50 227 TRP A N 1
ATOM 1753 C CA . TRP A 1 227 ? -10.407 -4.086 -18.690 1.00 72.50 227 TRP A CA 1
ATOM 1754 C C . TRP A 1 227 ? -11.723 -4.080 -19.473 1.00 72.50 227 TRP A C 1
ATOM 1756 O O . TRP A 1 227 ? -12.729 -3.549 -18.995 1.00 72.50 227 TRP A O 1
ATOM 1766 N N . GLU A 1 228 ? -11.760 -4.712 -20.649 1.00 64.62 228 GLU A N 1
ATOM 1767 C CA . GLU A 1 228 ? -12.971 -4.774 -21.479 1.00 64.62 228 GLU A CA 1
ATOM 1768 C C . GLU A 1 228 ? -14.150 -5.485 -20.793 1.00 64.62 228 GLU A C 1
ATOM 1770 O O . GLU A 1 228 ? -15.304 -5.141 -21.058 1.00 64.62 228 GLU A O 1
ATOM 1775 N N . MET A 1 229 ? -13.883 -6.374 -19.827 1.00 54.50 229 MET A N 1
ATOM 1776 C CA . MET A 1 229 ? -14.908 -7.044 -19.010 1.00 54.50 229 MET A CA 1
ATOM 1777 C C . MET A 1 229 ? -15.800 -6.073 -18.211 1.00 54.50 229 MET A C 1
ATOM 1779 O O . MET A 1 229 ? -16.875 -6.465 -17.769 1.00 54.50 229 MET A O 1
ATOM 1783 N N . LYS A 1 230 ? -15.391 -4.806 -18.033 1.00 49.81 230 LYS A N 1
ATOM 1784 C CA . LYS A 1 230 ? -16.184 -3.765 -17.355 1.00 49.81 230 LYS A CA 1
ATOM 1785 C C . LYS A 1 230 ? -17.258 -3.134 -18.250 1.00 49.81 230 LYS A C 1
ATOM 1787 O O . LYS A 1 230 ? -18.210 -2.559 -17.738 1.00 49.81 230 LYS A O 1
ATOM 1792 N N . LYS A 1 231 ? -17.119 -3.208 -19.579 1.00 47.34 231 LYS A N 1
ATOM 1793 C CA . LYS A 1 231 ? -18.082 -2.599 -20.521 1.00 47.34 231 LYS A CA 1
ATOM 1794 C C . LYS A 1 231 ? -19.315 -3.480 -20.772 1.00 47.34 231 LYS A C 1
ATOM 1796 O O . LYS A 1 231 ? -20.220 -3.049 -21.479 1.00 47.34 231 LYS A O 1
ATOM 1801 N N . THR A 1 232 ? -19.333 -4.710 -20.252 1.00 41.25 232 THR A N 1
ATOM 1802 C CA . THR A 1 232 ? -20.330 -5.745 -20.590 1.00 41.25 232 THR A CA 1
ATOM 1803 C C . THR A 1 232 ? -21.295 -6.106 -19.452 1.00 41.25 232 THR A C 1
ATOM 1805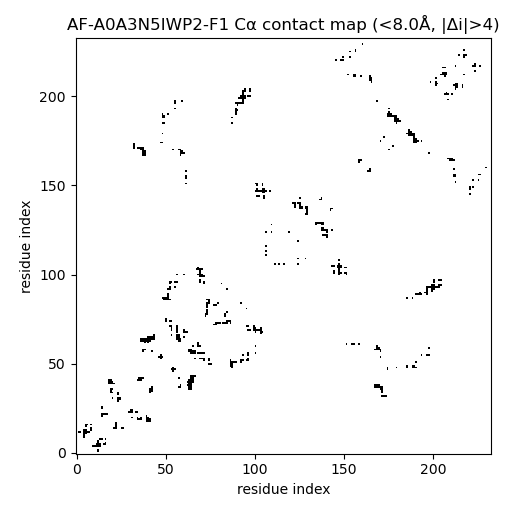 O O . THR A 1 232 ? -22.107 -7.014 -19.619 1.00 41.25 232 THR A O 1
ATOM 1808 N N . THR A 1 233 ? -21.244 -5.393 -18.327 1.00 41.41 233 THR A N 1
ATOM 1809 C CA . THR A 1 233 ? -22.164 -5.510 -17.176 1.00 41.41 233 THR A CA 1
ATOM 1810 C C . THR A 1 233 ? -22.733 -4.153 -16.822 1.00 41.41 233 THR A C 1
ATOM 1812 O O . THR A 1 233 ? -23.937 -4.098 -16.497 1.00 41.41 233 THR A O 1
#

Secondary structure (DSSP, 8-state):
-HHHHHHTT-TTHHHHTT-HHHHHHHH-TTGGGG--EETTEEP-SS-GGGSHHHHHHHHH-TTSS-TTSS--HHHHT---SS----TT-SSS-HHHHHHHHHHHHHHHTTT--TTGGGT--HHHHHHHHHHHH--GGGG-HHHHHHHHHHHHHHHHHHHHHTT--GGGS---HHHHH---SS-GGGTT---S-HHHHHHHHHHHHTB-TTSPBPHHHHHHHT-HHHHHTTTT-

Radius of gyration: 19.34 Å; Cα contacts (8 Å, |Δi|>4): 361; chains: 1; bounding box: 43×41×51 Å

Mean predicted aligned error: 4.05 Å

Foldseek 3Di:
DLVVCLVVVHDLSVLVVVAQCSSQVVVDPCSLLVRFWFPRHHADDDDCLQAVLQLLLQLLALVHRDCLQFPQCLRVVVDQVVHHDDRQDLADRLLNRLQRNLVSLLCCVVPDDPVCVVPQDLQNQLVVVCVVPVDPLSNDSVSSSLVSLLVRQLSLLVCVLVPAWSVSSDGRVCQAPPADPPPPPRGRGHNPRSLNSVVSNCVNSCHDSRSHHDPVSCVVSVNNVSNVVSVPD

Nearest PDB structures (foldseek):
  1aor-assembly1_B  TM=9.294E-01  e=3.524E-12  Pyrococcus furiosus
  8c0z-assembly1_A  TM=9.284E-01  e=1.365E-10  Aromatoleum aromaticum
  1b4n-assembly1_D  TM=8.693E-01  e=7.897E-10  Pyrococcus furiosus
  6x6u-assembly1_C  TM=7.801E-01  e=2.614E-07  Pyrococcus furiosus COM1

Sequence (233 aa):
ALIEKIGRREGLGRILGEGVQRAALAIGQGAEAFAMHSKGLEFPGYEPRSAKAHGLSYATSNIGGSHMYGYARQEISGFKEPREVDRFADTGKGDIVAYNQINKAREETLILCNFADSGITPDWLAELLKAATGIEAFGDPGYLDRVGERIVTLERCFNVREGFAREQDALPRRMLEEPLKNAGPATGEIYRSFDRLLDEYYAAMGYDHQGRPTESKLQELGLDAAWEMKKTT